Protein AF-A0A0N0JKN5-F1 (afdb_monomer_lite)

Secondary structure (DSSP, 8-state):
------------------------HHHHHHHHHHHHHHHHHHHHHHHHHHHHHHHHHHHHHHHHHHHHHHHHHHHHHHTB---SSS-SEEE-SSEEEEEEEETTEEEEEEEEEETTEEEEEEEEEE-SHHHHHHHHHHHTT--S-STTEEEEESSEEEEEEEEEETTEEEETTS---EEPPPPP-PPPPPPPP-PPPPPTT--S------PPPPPPPPPPPPPP---EEPPPSEEEEEEEETTEEEEEEEEPPS---

Sequence (257 aa):
MKAGAQRGSGPGGTALGRRSAGFTLVEVLVALLVMALLAGLAWQALDTVLRSRDDSQQRLDRTVRLATVLTQWEQDLLALYDTEAVPPLAFDGQTLRLTRRSEGGVQLVAWAVRNNEWQRWAGPTLVRVAELQEAWLRSQQLLGTEPGTVKLAQDAAQWQIYYARGGQWSNAQSTGDLVAPQPAVNPPPQAPPQTPPANPNSNPNSGPGPGPGNPPPPPPPPVPVQLREALPEAVRLQITLGGQVLTRDIALGPSAS

Radius of gyration: 44.26 Å; chains: 1; bounding box: 134×91×124 Å

Structure (mmCIF, N/CA/C/O backbone):
data_AF-A0A0N0JKN5-F1
#
_entry.id   AF-A0A0N0JKN5-F1
#
loop_
_atom_site.group_PDB
_atom_site.id
_atom_site.type_symbol
_atom_site.label_atom_id
_atom_site.label_alt_id
_atom_site.label_comp_id
_atom_site.label_asym_id
_atom_site.label_entity_id
_atom_site.label_seq_id
_atom_site.pdbx_PDB_ins_code
_atom_site.Cartn_x
_atom_site.Cartn_y
_atom_site.Cartn_z
_atom_site.occupancy
_atom_site.B_iso_or_equiv
_atom_site.auth_seq_id
_atom_site.auth_comp_id
_atom_site.auth_asym_id
_atom_site.auth_atom_id
_atom_site.pdbx_PDB_model_num
ATOM 1 N N . MET A 1 1 ? -83.788 71.555 52.039 1.00 50.28 1 MET A N 1
ATOM 2 C CA . MET A 1 1 ? -84.919 70.763 52.585 1.00 50.28 1 MET A CA 1
ATOM 3 C C . MET A 1 1 ? -84.994 69.442 51.820 1.00 50.28 1 MET A C 1
ATOM 5 O O . MET A 1 1 ? -84.812 69.491 50.613 1.00 50.28 1 MET A O 1
ATOM 9 N N . LYS A 1 2 ? -85.261 68.325 52.530 1.00 46.75 2 LYS A N 1
ATOM 10 C CA . LYS A 1 2 ? -85.144 66.885 52.155 1.00 46.75 2 LYS A CA 1
ATOM 11 C C . LYS A 1 2 ? -83.691 66.380 52.118 1.00 46.75 2 LYS A C 1
ATOM 13 O O . LYS A 1 2 ? -82.934 66.832 51.277 1.00 46.75 2 LYS A O 1
ATOM 18 N N . ALA A 1 3 ? -83.151 65.587 53.051 1.00 44.72 3 ALA A N 1
ATOM 19 C CA . ALA A 1 3 ? -83.624 64.503 53.936 1.00 44.72 3 ALA A CA 1
ATOM 20 C C . ALA A 1 3 ? -83.971 63.179 53.223 1.00 44.72 3 ALA A C 1
ATOM 22 O O . ALA A 1 3 ? -84.875 63.149 52.393 1.00 44.72 3 ALA A O 1
ATOM 23 N N . GLY A 1 4 ? -83.284 62.104 53.645 1.00 44.31 4 GLY A N 1
ATOM 24 C CA . GLY A 1 4 ? -83.544 60.687 53.331 1.00 44.31 4 GLY A CA 1
ATOM 25 C C . GLY A 1 4 ? -82.309 59.991 52.740 1.00 44.31 4 GLY A C 1
ATOM 26 O O . GLY A 1 4 ? -81.991 60.247 51.592 1.00 44.31 4 GLY A O 1
ATOM 27 N N . ALA A 1 5 ? -81.481 59.294 53.537 1.00 53.53 5 ALA A N 1
ATOM 28 C CA . ALA A 1 5 ? -81.580 57.847 53.840 1.00 53.53 5 ALA A CA 1
ATOM 29 C C . ALA A 1 5 ? -81.130 56.985 52.630 1.00 53.53 5 ALA A C 1
ATOM 31 O O . ALA A 1 5 ? -81.570 57.237 51.525 1.00 53.53 5 ALA A O 1
ATOM 32 N N . GLN A 1 6 ? -80.273 55.962 52.705 1.00 56.28 6 GLN A N 1
ATOM 33 C CA . GLN A 1 6 ? -80.078 54.939 53.731 1.00 56.28 6 GLN A CA 1
ATOM 34 C C . GLN A 1 6 ? -78.856 54.058 53.352 1.00 56.28 6 GLN A C 1
ATOM 36 O O . GLN A 1 6 ? -78.644 53.785 52.180 1.00 56.28 6 GLN A O 1
ATOM 41 N N . ARG A 1 7 ? -78.122 53.601 54.379 1.00 55.41 7 ARG A N 1
ATOM 42 C CA . ARG A 1 7 ? -77.467 52.285 54.595 1.00 55.41 7 ARG A CA 1
ATOM 43 C C . ARG A 1 7 ? -76.792 51.507 53.443 1.00 55.41 7 ARG A C 1
ATOM 45 O O . ARG A 1 7 ? -77.432 51.083 52.494 1.00 55.41 7 ARG A O 1
ATOM 52 N N . GLY A 1 8 ? -75.562 51.063 53.727 1.00 49.81 8 GLY A N 1
ATOM 53 C CA . GLY A 1 8 ? -74.966 49.846 53.164 1.00 49.81 8 GLY A CA 1
ATOM 54 C C . GLY A 1 8 ? -73.604 49.544 53.795 1.00 49.81 8 GLY A C 1
ATOM 55 O O . GLY A 1 8 ? -72.599 50.112 53.389 1.00 49.81 8 GLY A O 1
ATOM 56 N N . SER A 1 9 ? -73.583 48.692 54.822 1.00 58.06 9 SER A N 1
ATOM 57 C CA . SER A 1 9 ? -72.385 48.282 55.565 1.00 58.06 9 SER A CA 1
ATOM 58 C C . SER A 1 9 ? -71.881 46.903 55.122 1.00 58.06 9 SER A C 1
ATOM 60 O O . SER A 1 9 ? -72.638 45.941 55.189 1.00 58.06 9 SER A O 1
ATOM 62 N N . GLY A 1 10 ? -70.576 46.827 54.828 1.00 57.91 10 GLY A N 1
ATOM 63 C CA . GLY A 1 10 ? -69.678 45.679 55.058 1.00 57.91 10 GLY A CA 1
ATOM 64 C C . GLY A 1 10 ? -69.562 44.610 53.954 1.00 57.91 10 GLY A C 1
ATOM 65 O O . GLY A 1 10 ? -70.378 44.592 53.039 1.00 57.91 10 GLY A O 1
ATOM 66 N N . PRO A 1 11 ? -68.612 43.652 54.067 1.00 58.72 11 PRO A N 1
ATOM 67 C CA . PRO A 1 11 ? -67.418 43.625 54.924 1.00 58.72 11 PRO A CA 1
ATOM 68 C C . PRO A 1 11 ? -66.127 43.128 54.214 1.00 58.72 11 PRO A C 1
ATOM 70 O O . PRO A 1 11 ? -66.157 42.486 53.173 1.00 58.72 11 PRO A O 1
ATOM 73 N N . GLY A 1 12 ? -64.979 43.373 54.856 1.00 59.59 12 GLY A N 1
ATOM 74 C CA . GLY A 1 12 ? -63.906 42.380 55.003 1.00 59.59 12 GLY A CA 1
ATOM 75 C C . GLY A 1 12 ? -63.236 41.824 53.745 1.00 59.59 12 GLY A C 1
ATOM 76 O O . GLY A 1 12 ? -63.412 40.654 53.418 1.00 59.59 12 GLY A O 1
ATOM 77 N N . GLY A 1 13 ? -62.327 42.594 53.146 1.00 55.56 13 GLY A N 1
ATOM 78 C CA . GLY A 1 13 ? -61.208 41.997 52.419 1.00 55.56 13 GLY A CA 1
ATOM 79 C C . GLY A 1 13 ? -60.300 41.279 53.416 1.00 55.5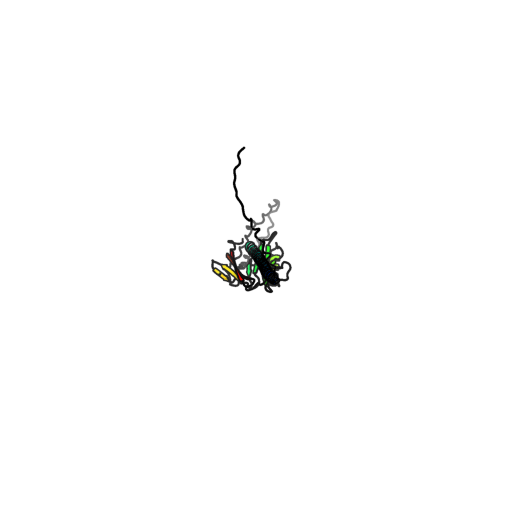6 13 GLY A C 1
ATOM 80 O O . GLY A 1 13 ? -59.427 41.898 54.019 1.00 55.56 13 GLY A O 1
ATOM 81 N N . THR A 1 14 ? -60.536 39.986 53.641 1.00 61.50 14 THR A N 1
ATOM 82 C CA . THR A 1 14 ? -59.617 39.110 54.369 1.00 61.50 14 THR A CA 1
ATOM 83 C C . THR A 1 14 ? -58.279 39.126 53.646 1.00 61.50 14 THR A C 1
ATOM 85 O O . THR A 1 14 ? -58.145 38.543 52.569 1.00 61.50 14 THR A O 1
ATOM 88 N N . ALA A 1 15 ? -57.287 39.794 54.236 1.00 62.25 15 ALA A N 1
ATOM 89 C CA . ALA A 1 15 ? -55.895 39.575 53.894 1.00 62.25 15 ALA A CA 1
ATOM 90 C C . ALA A 1 15 ? -55.635 38.072 54.041 1.00 62.25 15 ALA A C 1
ATOM 92 O O . ALA A 1 15 ? -55.629 37.538 55.151 1.00 62.25 15 ALA A O 1
ATOM 93 N N . LEU A 1 16 ? -55.510 37.374 52.911 1.00 61.53 16 LEU A N 1
ATOM 94 C CA . LEU A 1 16 ? -55.092 35.982 52.872 1.00 61.53 16 LEU A CA 1
ATOM 95 C C . LEU A 1 16 ? -53.696 35.940 53.480 1.00 61.53 16 LEU A C 1
ATOM 97 O O . LEU A 1 16 ? -52.710 36.296 52.834 1.00 61.53 16 LEU A O 1
ATOM 101 N N . GLY A 1 17 ? -53.641 35.579 54.762 1.00 59.19 17 GLY A N 1
ATOM 102 C CA . GLY A 1 17 ? -52.403 35.388 55.489 1.00 59.19 17 GLY A CA 1
ATOM 103 C C . GLY A 1 17 ? -51.527 34.443 54.687 1.00 59.19 17 GLY A C 1
ATOM 104 O O . GLY A 1 17 ? -51.842 33.260 54.539 1.00 59.19 17 GLY A O 1
ATOM 105 N N . ARG A 1 18 ? -50.434 34.981 54.142 1.00 65.00 18 ARG A N 1
ATOM 106 C CA . ARG A 1 18 ? -49.331 34.180 53.629 1.00 65.00 18 ARG A CA 1
ATOM 107 C C . ARG A 1 18 ? -48.878 33.302 54.785 1.00 65.00 18 ARG A C 1
ATOM 109 O O . ARG A 1 18 ? -48.282 33.782 55.744 1.00 65.00 18 ARG A O 1
ATOM 116 N N . ARG A 1 19 ? -49.218 32.018 54.712 1.00 60.00 19 ARG A N 1
ATOM 117 C CA . ARG A 1 19 ? -48.665 31.008 55.603 1.00 60.00 19 ARG A CA 1
ATOM 118 C C . ARG A 1 19 ? -47.188 30.926 55.256 1.00 60.00 19 ARG A C 1
ATOM 120 O O . ARG A 1 19 ? -46.830 30.408 54.203 1.00 60.00 19 ARG A O 1
ATOM 127 N N . SER A 1 20 ? -46.347 31.495 56.105 1.00 59.88 20 SER A N 1
ATOM 128 C CA . SER A 1 20 ? -44.916 31.232 56.080 1.00 59.88 20 SER A CA 1
ATOM 129 C C . SER A 1 20 ? -44.736 29.753 56.414 1.00 59.88 20 SER A C 1
ATOM 131 O O . SER A 1 20 ? -44.788 29.366 57.578 1.00 59.88 20 SER A O 1
ATOM 133 N N . ALA A 1 21 ? -44.620 28.910 55.389 1.00 63.38 21 ALA A N 1
ATOM 134 C CA . ALA A 1 21 ? -44.159 27.545 55.567 1.00 63.38 21 ALA A CA 1
ATOM 135 C C . ALA A 1 21 ? -42.703 27.635 56.040 1.00 63.38 21 ALA A C 1
ATOM 137 O O . ALA A 1 21 ? -41.841 28.143 55.322 1.00 63.38 21 ALA A O 1
ATOM 138 N N . GLY A 1 22 ? -42.451 27.255 57.293 1.00 62.38 22 GLY A N 1
ATOM 139 C CA . GLY A 1 22 ? -41.099 27.194 57.833 1.00 62.38 22 GLY A CA 1
ATOM 140 C C . GLY A 1 22 ? -40.287 26.173 57.043 1.00 62.38 22 GLY A C 1
ATOM 141 O O . GLY A 1 22 ? -40.689 25.018 56.940 1.00 62.38 22 GLY A O 1
ATOM 142 N N . PHE A 1 23 ? -39.166 26.615 56.479 1.00 69.56 23 PHE A N 1
ATOM 143 C CA . PHE A 1 23 ? -38.222 25.791 55.731 1.00 69.56 23 PHE A CA 1
ATOM 144 C C . PHE A 1 23 ? -37.609 24.766 56.691 1.00 69.56 23 PHE A C 1
ATOM 146 O O . PHE A 1 23 ? -36.776 25.108 57.532 1.00 69.56 23 PHE A O 1
ATOM 153 N N . THR A 1 24 ? -38.087 23.523 56.651 1.00 84.38 24 THR A N 1
ATOM 154 C CA . THR A 1 24 ? -37.530 22.480 57.515 1.00 84.38 24 THR A CA 1
ATOM 155 C C . THR A 1 24 ? -36.144 22.105 57.002 1.00 84.38 24 THR A C 1
ATOM 157 O O . THR A 1 24 ? -35.936 21.989 55.796 1.00 84.38 24 THR A O 1
ATOM 160 N N . LEU A 1 25 ? -35.192 21.882 57.914 1.00 84.62 25 LEU A N 1
ATOM 161 C CA . LEU A 1 25 ? -33.843 21.393 57.589 1.00 84.62 25 LEU A CA 1
ATOM 162 C C . LEU A 1 25 ? -33.892 20.186 56.631 1.00 84.62 25 LEU A C 1
ATOM 164 O O . LEU A 1 25 ? -33.071 20.061 55.727 1.00 84.62 25 LEU A O 1
ATOM 168 N N . VAL A 1 26 ? -34.895 19.324 56.824 1.00 86.62 26 VAL A N 1
ATOM 169 C CA . VAL A 1 26 ? -35.136 18.115 56.032 1.00 86.62 26 VAL A CA 1
ATOM 170 C C . VAL A 1 26 ? -35.414 18.443 54.565 1.00 86.62 26 VAL A C 1
ATOM 172 O O . VAL A 1 26 ? -34.851 17.796 53.690 1.00 86.62 26 VAL A O 1
ATOM 175 N N . GLU A 1 27 ? -36.226 19.457 54.273 1.00 88.31 27 GLU A N 1
ATOM 176 C CA . GLU A 1 27 ? -36.587 19.832 52.900 1.00 88.31 27 GLU A CA 1
ATOM 177 C C . GLU A 1 27 ? -35.387 20.383 52.124 1.00 88.31 27 GLU A C 1
ATOM 179 O O . GLU A 1 27 ? -35.168 20.020 50.969 1.00 88.31 27 GLU A O 1
ATOM 184 N N . VAL A 1 28 ? -34.538 21.164 52.797 1.00 91.00 28 VAL A N 1
ATOM 185 C CA . VAL A 1 28 ? -33.257 21.625 52.238 1.00 91.00 28 VAL A CA 1
ATOM 186 C C . VAL A 1 28 ? -32.351 20.443 51.944 1.00 91.00 28 VAL A C 1
ATOM 188 O O . VAL A 1 28 ? -31.740 20.380 50.885 1.00 91.00 28 VAL A O 1
ATOM 191 N N . LEU A 1 29 ? -32.267 19.494 52.876 1.00 91.50 29 LEU A N 1
ATOM 192 C CA . LEU A 1 29 ? -31.381 18.344 52.768 1.00 91.50 29 LEU A CA 1
ATOM 193 C C . LEU A 1 29 ? -31.820 17.414 51.631 1.00 91.50 29 LEU A C 1
ATOM 195 O O . LEU A 1 29 ? -30.978 16.954 50.865 1.00 91.50 29 LEU A O 1
ATOM 199 N N . VAL A 1 30 ? -33.130 17.208 51.459 1.00 93.56 30 VAL A N 1
ATOM 200 C CA . VAL A 1 30 ? -33.691 16.468 50.319 1.00 93.56 30 VAL A CA 1
ATOM 201 C C . VAL A 1 30 ? -33.462 17.223 49.011 1.00 93.56 30 VAL A C 1
ATOM 203 O O . VAL A 1 30 ? -33.021 16.612 48.040 1.00 93.56 30 VAL A O 1
ATOM 206 N N . ALA A 1 31 ? -33.696 18.537 48.968 1.00 94.31 31 ALA A N 1
ATOM 207 C CA . ALA A 1 31 ? -33.442 19.338 47.771 1.00 94.31 31 ALA A CA 1
ATOM 208 C C . ALA A 1 31 ? -31.962 19.282 47.359 1.00 94.31 31 ALA A C 1
ATOM 210 O O . ALA A 1 31 ? -31.652 19.065 46.189 1.00 94.31 31 ALA A O 1
ATOM 211 N N . LEU A 1 32 ? -31.048 19.405 48.325 1.00 93.44 32 LEU A N 1
ATOM 212 C CA . LEU A 1 32 ? -29.610 19.270 48.107 1.00 93.44 32 LEU A CA 1
ATOM 213 C C . LEU A 1 32 ? -29.234 17.859 47.649 1.00 93.44 32 LEU A C 1
ATOM 215 O O . LEU A 1 32 ? -28.421 17.732 46.740 1.00 93.44 32 LEU A O 1
ATOM 219 N N . LEU A 1 33 ? -29.844 16.813 48.215 1.00 94.81 33 LEU A N 1
ATOM 220 C CA . LEU A 1 33 ? -29.621 15.432 47.787 1.00 94.81 33 LEU A CA 1
ATOM 221 C C . LEU A 1 33 ? -30.059 15.224 46.332 1.00 94.81 33 LEU A C 1
ATOM 223 O O . LEU A 1 33 ? -29.295 14.691 45.533 1.00 94.81 33 LEU A O 1
ATOM 227 N N . VAL A 1 34 ? -31.261 15.674 45.966 1.00 95.06 34 VAL A N 1
ATOM 228 C CA . VAL A 1 34 ? -31.768 15.559 44.590 1.00 95.06 34 VAL A CA 1
ATOM 229 C C . VAL A 1 34 ? -30.886 16.352 43.628 1.00 95.06 34 VAL A C 1
ATOM 231 O O . VAL A 1 34 ? -30.496 15.822 42.590 1.00 95.06 34 VAL A O 1
ATOM 234 N N . MET A 1 35 ? -30.507 17.587 43.976 1.00 94.50 35 MET A N 1
ATOM 235 C CA . MET A 1 35 ? -29.588 18.376 43.152 1.00 94.50 35 MET A CA 1
ATOM 236 C C . MET A 1 35 ? -28.217 17.712 43.015 1.00 94.50 35 MET A C 1
ATOM 238 O O . MET A 1 35 ? -27.668 17.698 41.917 1.00 94.50 35 MET A O 1
ATOM 242 N N . ALA A 1 36 ? -27.683 17.116 44.083 1.00 93.00 36 ALA A N 1
ATOM 243 C CA . ALA A 1 36 ? -26.419 16.388 44.039 1.00 93.00 36 ALA A CA 1
ATOM 244 C C . ALA A 1 36 ? -26.490 15.175 43.096 1.00 93.00 36 ALA A C 1
ATOM 246 O O . ALA A 1 36 ? -25.572 14.959 42.306 1.00 93.00 36 ALA A O 1
ATOM 247 N N . LEU A 1 37 ? -27.595 14.422 43.116 1.00 95.75 37 LEU A N 1
ATOM 248 C CA . LEU A 1 37 ? -27.810 13.295 42.203 1.00 95.75 37 LEU A CA 1
ATOM 249 C C . LEU A 1 37 ? -27.926 13.754 40.744 1.00 95.75 37 LEU A C 1
ATOM 251 O O . LEU A 1 37 ? -27.281 13.180 39.867 1.00 95.75 37 LEU A O 1
ATOM 255 N N . LEU A 1 38 ? -28.704 14.809 40.480 1.00 94.56 38 LEU A N 1
ATOM 256 C CA . LEU A 1 38 ? -28.849 15.374 39.135 1.00 94.56 38 LEU A CA 1
ATOM 257 C C . LEU A 1 38 ? -27.517 15.910 38.598 1.00 94.56 38 LEU A C 1
ATOM 259 O O . LEU A 1 38 ? -27.182 15.657 37.443 1.00 94.56 38 LEU A O 1
ATOM 263 N N . ALA A 1 39 ? -26.739 16.597 39.436 1.00 93.00 39 ALA A N 1
ATOM 264 C CA . ALA A 1 39 ? -25.411 17.083 39.079 1.00 93.00 39 ALA A CA 1
ATOM 265 C C . ALA A 1 39 ? -24.445 15.927 38.758 1.00 93.00 39 ALA A C 1
ATOM 267 O O . ALA A 1 39 ? -23.729 15.993 37.760 1.00 93.00 39 ALA A O 1
ATOM 268 N N . GLY A 1 40 ? -24.466 14.847 39.550 1.00 91.44 40 GLY A N 1
ATOM 269 C CA . GLY A 1 40 ? -23.655 13.651 39.298 1.00 91.44 40 GLY A CA 1
ATOM 270 C C . GLY A 1 40 ? -24.001 12.964 37.973 1.00 91.44 40 GLY A C 1
ATOM 271 O O . GLY A 1 40 ? -23.112 12.665 37.176 1.00 91.44 40 GLY A O 1
ATOM 272 N N . LEU A 1 41 ? -25.294 12.783 37.689 1.00 91.69 41 LEU A N 1
ATOM 273 C CA . LEU A 1 41 ? -25.755 12.201 36.424 1.00 91.69 41 LEU A CA 1
ATOM 274 C C . LEU A 1 41 ? -25.419 13.092 35.218 1.00 91.69 41 LEU A C 1
ATOM 276 O O . LEU A 1 41 ? -25.022 12.577 34.173 1.00 91.69 41 LEU A O 1
ATOM 280 N N . ALA A 1 42 ? -25.534 14.416 35.357 1.00 90.44 42 ALA A N 1
ATOM 281 C CA . ALA A 1 42 ? -25.185 15.363 34.300 1.00 90.44 42 ALA A CA 1
ATOM 282 C C . ALA A 1 42 ? -23.691 15.308 33.940 1.00 90.44 42 ALA A C 1
ATOM 284 O O . ALA A 1 42 ? -23.348 15.326 32.757 1.00 90.44 42 ALA A O 1
ATOM 285 N N . TRP A 1 43 ? -22.806 15.184 34.937 1.00 89.94 43 TRP A N 1
ATOM 286 C CA . TRP A 1 43 ? -21.365 15.050 34.708 1.00 89.94 43 TRP A CA 1
ATOM 287 C C . TRP A 1 43 ? -21.020 13.736 33.997 1.00 89.94 43 TRP A C 1
ATOM 289 O O . TRP A 1 43 ? -20.283 13.725 33.014 1.00 89.94 43 TRP A O 1
ATOM 299 N N . GLN A 1 44 ? -21.632 12.630 34.420 1.00 91.25 44 GLN A N 1
ATOM 300 C CA . GLN A 1 44 ? -21.377 11.326 33.811 1.00 91.25 44 GLN A CA 1
ATOM 301 C C . GLN A 1 44 ? -21.933 11.219 32.381 1.00 91.25 44 GLN A C 1
ATOM 303 O O . GLN A 1 44 ? -21.324 10.578 31.519 1.00 91.25 44 GLN A O 1
ATOM 308 N N . ALA A 1 45 ? -23.056 11.888 32.098 1.00 89.19 45 ALA A N 1
ATOM 309 C CA . ALA A 1 45 ? -23.579 12.032 30.742 1.00 89.19 45 ALA A CA 1
ATOM 310 C C . ALA A 1 45 ? -22.625 12.844 29.849 1.00 89.19 45 ALA A C 1
ATOM 312 O O . ALA A 1 45 ? -22.355 12.438 28.717 1.00 89.19 45 ALA A O 1
ATOM 313 N N . LEU A 1 46 ? -22.075 13.950 30.361 1.00 89.75 46 LEU A N 1
ATOM 314 C CA . LEU A 1 46 ? -21.099 14.766 29.640 1.00 89.75 46 LEU A CA 1
ATOM 315 C C . LEU A 1 46 ? -19.818 13.977 29.329 1.00 89.75 46 LEU A C 1
ATOM 317 O O . LEU A 1 46 ? -19.399 13.943 28.172 1.00 89.75 46 LEU A O 1
ATOM 321 N N . ASP A 1 47 ? -19.256 13.276 30.314 1.00 90.81 47 ASP A N 1
ATOM 322 C CA . ASP A 1 47 ? -18.059 12.440 30.142 1.00 90.81 47 ASP A CA 1
ATOM 323 C C . ASP A 1 47 ? -18.268 11.335 29.099 1.00 90.81 47 ASP A C 1
ATOM 325 O O . ASP A 1 47 ? -17.387 11.052 28.283 1.00 90.81 47 ASP A O 1
ATOM 329 N N . THR A 1 48 ? -19.457 10.729 29.085 1.00 89.50 48 THR A N 1
ATOM 330 C CA . THR A 1 48 ? -19.811 9.691 28.107 1.00 89.50 48 THR A CA 1
ATOM 331 C C . THR A 1 48 ? -19.854 10.256 26.686 1.00 89.50 48 THR A C 1
ATOM 333 O O . THR A 1 48 ? -19.328 9.640 25.758 1.00 89.50 48 THR A O 1
ATOM 336 N N . VAL A 1 49 ? -20.437 11.445 26.499 1.00 91.06 49 VAL A N 1
ATOM 337 C CA . VAL A 1 49 ? -20.490 12.110 25.187 1.00 91.06 49 VAL A CA 1
ATOM 338 C C . VAL A 1 49 ? -19.096 12.514 24.715 1.00 91.06 49 VAL A C 1
ATOM 340 O O . VAL A 1 49 ? -18.780 12.322 23.541 1.00 91.06 49 VAL A O 1
ATOM 343 N N . LEU A 1 50 ? -18.259 13.052 25.606 1.00 90.69 50 LEU A N 1
ATOM 344 C CA . LEU A 1 50 ? -16.888 13.441 25.271 1.00 90.69 50 LEU A CA 1
ATOM 345 C C . LEU A 1 50 ? -16.058 12.224 24.845 1.00 90.69 50 LEU A C 1
ATOM 347 O O . LEU A 1 50 ? -15.503 12.226 23.750 1.00 90.69 50 LEU A O 1
ATOM 351 N N . ARG A 1 51 ? -16.084 11.136 25.623 1.00 91.88 51 ARG A N 1
ATOM 352 C CA . ARG A 1 51 ? -15.373 9.898 25.272 1.00 91.88 51 ARG A CA 1
ATOM 353 C C . ARG A 1 51 ? -15.871 9.281 23.965 1.00 91.88 51 ARG A C 1
ATOM 355 O O . ARG A 1 51 ? -15.071 8.867 23.136 1.00 91.88 51 ARG A O 1
ATOM 362 N N . SER A 1 52 ? -17.186 9.270 23.739 1.00 91.69 52 SER A N 1
ATOM 363 C CA . SER A 1 52 ? -17.760 8.768 22.484 1.00 91.69 52 SER A CA 1
ATOM 364 C C . SER A 1 52 ? -17.310 9.579 21.268 1.00 91.69 52 SER A C 1
ATOM 366 O O . SER A 1 52 ? -17.192 9.016 20.175 1.00 91.69 52 SER A O 1
ATOM 368 N N . ARG A 1 53 ? -17.098 10.892 21.423 1.00 90.31 53 ARG A N 1
ATOM 369 C CA . ARG A 1 53 ? -16.574 11.747 20.353 1.00 90.31 53 ARG A CA 1
ATOM 370 C C . ARG A 1 53 ? -15.115 11.431 20.072 1.00 90.31 53 ARG A C 1
ATOM 372 O O . ARG A 1 53 ? -14.793 11.236 18.905 1.00 90.31 53 ARG A O 1
ATOM 379 N N . ASP A 1 54 ? -14.290 11.314 21.107 1.00 92.06 54 ASP A N 1
ATOM 380 C CA . ASP A 1 54 ? -12.871 10.974 20.966 1.00 92.06 54 ASP A CA 1
ATOM 381 C C . ASP A 1 54 ? -12.692 9.608 20.286 1.00 92.06 54 ASP A C 1
ATOM 383 O O . ASP A 1 54 ? -11.976 9.498 19.289 1.00 92.06 54 ASP A O 1
ATOM 387 N N . ASP A 1 55 ? -13.439 8.590 20.726 1.00 90.56 55 ASP A N 1
ATOM 388 C CA . ASP A 1 55 ? -13.424 7.256 20.112 1.00 90.56 55 ASP A CA 1
ATOM 389 C C . ASP A 1 55 ? -13.847 7.304 18.634 1.00 90.56 55 ASP A C 1
ATOM 391 O O . ASP A 1 55 ? -13.283 6.612 17.780 1.00 90.56 55 ASP A O 1
ATOM 395 N N . SER A 1 56 ? -14.852 8.123 18.310 1.00 89.25 56 SER A N 1
ATOM 396 C CA . SER A 1 56 ? -15.323 8.293 16.932 1.00 89.25 56 SER A CA 1
ATOM 397 C C . SER A 1 56 ? -14.286 9.008 16.068 1.00 89.25 56 SER A C 1
ATOM 399 O O . SER A 1 56 ? -14.035 8.574 14.945 1.00 89.25 56 SER A O 1
ATOM 401 N N . GLN A 1 57 ? -13.649 10.060 16.587 1.00 91.56 57 GLN A N 1
ATOM 402 C CA . GLN A 1 57 ? -12.581 10.782 15.893 1.00 91.56 57 GLN A CA 1
ATOM 403 C C . GLN A 1 57 ? -11.388 9.865 15.615 1.00 91.56 57 GLN A C 1
ATOM 405 O O . GLN A 1 57 ? -10.944 9.773 14.474 1.00 91.56 57 GLN A O 1
ATOM 410 N N . GLN A 1 58 ? -10.950 9.079 16.600 1.00 89.44 58 GLN A N 1
ATOM 411 C CA . GLN A 1 58 ? -9.849 8.133 16.422 1.00 89.44 58 GLN A CA 1
ATOM 412 C C . GLN A 1 58 ? -10.154 7.070 15.350 1.00 89.44 58 GLN A C 1
ATOM 414 O O . GLN A 1 58 ? -9.280 6.690 14.563 1.00 89.44 58 GLN A O 1
ATOM 419 N N . ARG A 1 59 ? -11.402 6.585 15.283 1.00 87.25 59 ARG A N 1
ATOM 420 C CA . ARG A 1 59 ? -11.845 5.648 14.234 1.00 87.25 59 ARG A CA 1
ATOM 421 C C . ARG A 1 59 ? -11.853 6.295 12.850 1.00 87.25 59 ARG A C 1
ATOM 423 O O . ARG A 1 59 ? -11.444 5.648 11.881 1.00 87.25 59 ARG A O 1
ATOM 430 N N . LEU A 1 60 ? -12.297 7.548 12.752 1.00 90.00 60 LEU A N 1
ATOM 431 C CA . LEU A 1 60 ? -12.268 8.309 11.503 1.00 90.00 60 LEU A CA 1
ATOM 432 C C . LEU A 1 60 ? -10.827 8.512 11.027 1.00 90.00 60 LEU A C 1
ATOM 434 O O . LEU A 1 60 ? -10.522 8.165 9.888 1.00 90.00 60 LEU A O 1
ATOM 438 N N . ASP A 1 61 ? -9.923 8.938 11.907 1.00 89.44 61 ASP A N 1
ATOM 439 C CA . ASP A 1 61 ? -8.506 9.133 11.585 1.00 89.44 61 ASP A CA 1
ATOM 440 C C . ASP A 1 61 ? -7.837 7.836 11.110 1.00 89.44 61 ASP A C 1
ATOM 442 O O . ASP A 1 61 ? -7.081 7.832 10.132 1.00 89.44 61 ASP A O 1
ATOM 446 N N . ARG A 1 62 ? -8.145 6.701 11.757 1.00 87.75 62 ARG A N 1
ATOM 447 C CA . ARG A 1 62 ? -7.656 5.378 11.330 1.00 87.75 62 ARG A CA 1
ATOM 448 C C . ARG A 1 62 ? -8.168 5.013 9.936 1.00 87.75 62 ARG A C 1
ATOM 450 O O . ARG A 1 62 ? -7.405 4.482 9.131 1.00 87.75 62 ARG A O 1
ATOM 457 N N . THR A 1 63 ? -9.430 5.318 9.645 1.00 88.56 63 THR A N 1
ATOM 458 C CA . THR A 1 63 ? -10.056 5.040 8.343 1.00 88.56 63 THR A CA 1
ATOM 459 C C . THR A 1 63 ? -9.459 5.911 7.240 1.00 88.56 63 THR A C 1
ATOM 461 O O . THR A 1 63 ? -9.101 5.392 6.185 1.00 88.56 63 THR A O 1
ATOM 464 N N . VAL A 1 64 ? -9.278 7.211 7.493 1.00 91.31 64 VAL A N 1
ATOM 465 C CA . VAL A 1 64 ? -8.643 8.143 6.548 1.00 91.31 64 VAL A CA 1
ATOM 466 C C . VAL A 1 64 ? -7.211 7.708 6.253 1.00 91.31 64 VAL A C 1
ATOM 468 O O . VAL A 1 64 ? -6.825 7.618 5.090 1.00 91.31 64 VAL A O 1
ATOM 471 N N . ARG A 1 65 ? -6.436 7.352 7.285 1.00 90.69 65 ARG A N 1
ATOM 472 C CA . ARG A 1 65 ? -5.080 6.819 7.106 1.00 90.69 65 ARG A CA 1
ATOM 473 C C . ARG A 1 65 ? -5.086 5.581 6.212 1.00 90.69 65 ARG A C 1
ATOM 475 O O . ARG A 1 65 ? -4.305 5.521 5.270 1.00 90.69 65 ARG A O 1
ATOM 482 N N . LEU A 1 66 ? -5.967 4.619 6.481 1.00 91.06 66 LEU A N 1
ATOM 483 C CA . LEU A 1 66 ? -6.082 3.395 5.687 1.00 91.06 66 LEU A CA 1
ATOM 484 C C . LEU A 1 66 ? -6.447 3.690 4.224 1.00 91.06 66 LEU A C 1
ATOM 486 O O . LEU A 1 66 ? -5.820 3.135 3.324 1.00 91.06 66 LEU A O 1
ATOM 490 N N . ALA A 1 67 ? -7.387 4.604 3.975 1.00 91.75 67 ALA A N 1
ATOM 491 C CA . ALA A 1 67 ? -7.745 5.035 2.624 1.00 91.75 67 ALA A CA 1
ATOM 492 C C . ALA A 1 67 ? -6.544 5.633 1.869 1.00 91.75 67 ALA A C 1
ATOM 494 O O . ALA A 1 67 ? -6.319 5.298 0.705 1.00 91.75 67 ALA A O 1
ATOM 495 N N . THR A 1 68 ? -5.721 6.446 2.538 1.00 93.81 68 THR A N 1
ATOM 496 C CA . THR A 1 68 ? -4.483 6.990 1.960 1.00 93.81 68 THR A CA 1
ATOM 497 C C . THR A 1 68 ? -3.492 5.886 1.597 1.00 93.81 68 THR A C 1
ATOM 499 O O . THR A 1 68 ? -2.933 5.903 0.503 1.00 93.81 68 THR A O 1
ATOM 502 N N . VAL A 1 69 ? -3.291 4.896 2.474 1.00 94.88 69 VAL A N 1
ATOM 503 C CA . VAL A 1 69 ? -2.376 3.771 2.203 1.00 94.88 69 VAL A CA 1
ATOM 504 C C . VAL A 1 69 ? -2.839 2.955 0.998 1.00 94.88 69 VAL A C 1
ATOM 506 O O . VAL A 1 69 ? -2.030 2.620 0.135 1.00 94.88 69 VAL A O 1
ATOM 509 N N . LEU A 1 70 ? -4.139 2.672 0.905 1.00 94.69 70 LEU A N 1
ATOM 510 C CA . LEU A 1 70 ? -4.703 1.954 -0.238 1.00 94.69 70 LEU A CA 1
ATOM 511 C C . LEU A 1 70 ? -4.594 2.749 -1.532 1.00 94.69 70 LEU A C 1
ATOM 513 O O . LEU A 1 70 ? -4.271 2.174 -2.565 1.00 94.69 70 LEU A O 1
ATOM 517 N N . THR A 1 71 ? -4.799 4.063 -1.463 1.00 95.81 71 THR A N 1
ATOM 518 C CA . THR A 1 71 ? -4.614 4.956 -2.611 1.00 95.81 71 THR A CA 1
ATOM 519 C C . THR A 1 71 ? -3.162 4.933 -3.081 1.00 95.81 71 THR A C 1
ATOM 521 O O . THR A 1 71 ? -2.907 4.824 -4.275 1.00 95.81 71 THR A O 1
ATOM 524 N N . GLN A 1 72 ? -2.199 4.964 -2.156 1.00 96.12 72 GLN A N 1
ATOM 525 C CA . GLN A 1 72 ? -0.775 4.864 -2.481 1.00 96.12 72 GLN A CA 1
ATOM 526 C C . GLN A 1 72 ? -0.423 3.523 -3.145 1.00 96.12 72 GLN A C 1
ATOM 528 O O . GLN A 1 72 ? 0.361 3.495 -4.094 1.00 96.12 72 GLN A O 1
ATOM 533 N N . TRP A 1 73 ? -0.993 2.417 -2.660 1.00 96.94 73 TRP A N 1
ATOM 534 C CA . TRP A 1 73 ? -0.799 1.092 -3.253 1.00 96.94 73 TRP A CA 1
ATOM 535 C C . TRP A 1 73 ? -1.409 0.994 -4.658 1.00 96.94 73 TRP A C 1
ATOM 537 O O . TRP A 1 73 ? -0.752 0.530 -5.588 1.00 96.94 73 TRP A O 1
ATOM 547 N N . GLU A 1 74 ? -2.628 1.503 -4.836 1.00 96.56 74 GLU A N 1
ATOM 548 C CA . GLU A 1 74 ? -3.295 1.580 -6.136 1.00 96.56 74 GLU A CA 1
ATOM 549 C C . GLU A 1 74 ? -2.507 2.438 -7.129 1.00 96.56 74 GLU A C 1
ATOM 551 O O . GLU A 1 74 ? -2.285 2.015 -8.256 1.00 96.56 74 GLU A O 1
ATOM 556 N N . GLN A 1 75 ? -2.015 3.605 -6.712 1.00 95.94 75 GLN A N 1
ATOM 557 C CA . GLN A 1 75 ? -1.204 4.477 -7.563 1.00 95.94 75 GLN A CA 1
ATOM 558 C C . GLN A 1 75 ? 0.094 3.816 -8.031 1.00 95.94 75 GLN A C 1
ATOM 560 O O . GLN A 1 75 ? 0.515 4.044 -9.163 1.00 95.94 75 GLN A O 1
ATOM 565 N N . ASP A 1 76 ? 0.734 3.002 -7.191 1.00 96.88 76 ASP A N 1
ATOM 566 C CA . ASP A 1 76 ? 1.919 2.251 -7.607 1.00 96.88 76 ASP A CA 1
ATOM 567 C C . ASP A 1 76 ? 1.583 1.197 -8.668 1.00 96.88 76 ASP A C 1
ATOM 569 O O . ASP A 1 76 ? 2.336 1.052 -9.630 1.00 96.88 76 ASP A O 1
ATOM 573 N N . LEU A 1 77 ? 0.446 0.506 -8.532 1.00 96.19 77 LEU A N 1
ATOM 574 C CA . LEU A 1 77 ? -0.026 -0.469 -9.520 1.00 96.19 77 LEU A CA 1
ATOM 575 C C . LEU A 1 77 ? -0.537 0.173 -10.812 1.00 96.19 77 LEU A C 1
ATOM 577 O O . LEU A 1 77 ? -0.320 -0.366 -11.889 1.00 96.19 77 LEU A O 1
ATOM 581 N N . LEU A 1 78 ? -1.194 1.328 -10.739 1.00 94.62 78 LEU A N 1
ATOM 582 C CA . LEU A 1 78 ? -1.643 2.053 -11.929 1.00 94.62 78 LEU A CA 1
ATOM 583 C C . LEU A 1 78 ? -0.472 2.676 -12.698 1.00 94.62 78 LEU A C 1
ATOM 585 O O . LEU A 1 78 ? -0.571 2.892 -13.902 1.00 94.62 78 LEU A O 1
ATOM 589 N N . ALA A 1 79 ? 0.642 2.952 -12.018 1.00 95.31 79 ALA A N 1
ATOM 590 C CA . ALA A 1 79 ? 1.868 3.452 -12.631 1.00 95.31 79 ALA A CA 1
ATOM 591 C C . ALA A 1 79 ? 2.813 2.335 -13.108 1.00 95.31 79 ALA A C 1
ATOM 593 O O . ALA A 1 79 ? 3.938 2.639 -13.512 1.00 95.31 79 ALA A O 1
ATOM 594 N N . LEU A 1 80 ? 2.392 1.071 -13.036 1.00 95.50 80 LEU A N 1
ATOM 595 C CA . LEU A 1 80 ? 3.181 -0.092 -13.428 1.00 95.50 80 LEU A CA 1
ATOM 596 C C . LEU A 1 80 ? 3.715 0.047 -14.856 1.00 95.50 80 LEU A C 1
ATOM 598 O O . LEU A 1 80 ? 3.027 0.533 -15.753 1.00 95.50 80 LEU A O 1
ATOM 602 N N . TYR A 1 81 ? 4.962 -0.363 -15.058 1.00 92.50 81 TYR A N 1
ATOM 603 C CA . TYR A 1 81 ? 5.650 -0.209 -16.330 1.00 92.50 81 TYR A CA 1
ATOM 604 C C . TYR A 1 81 ? 6.530 -1.410 -16.630 1.00 92.50 81 TYR A C 1
ATOM 606 O O . TYR A 1 81 ? 7.409 -1.742 -15.830 1.00 92.50 81 TYR A O 1
ATOM 614 N N . ASP A 1 82 ? 6.315 -2.026 -17.791 1.00 91.62 82 ASP A N 1
ATOM 615 C CA . ASP A 1 82 ? 7.164 -3.099 -18.291 1.00 91.62 82 ASP A CA 1
ATOM 616 C C . ASP A 1 82 ? 8.381 -2.524 -19.017 1.00 91.62 82 ASP A C 1
ATOM 618 O O . ASP A 1 82 ? 8.291 -1.948 -20.096 1.00 91.62 82 ASP A O 1
ATOM 622 N N . THR A 1 83 ? 9.542 -2.662 -18.379 1.00 90.50 83 THR A N 1
ATOM 623 C CA . THR A 1 83 ? 10.830 -2.239 -18.950 1.00 90.50 83 THR A CA 1
ATOM 624 C C . THR A 1 83 ? 11.476 -3.310 -19.818 1.00 90.50 83 THR A C 1
ATOM 626 O O . THR A 1 83 ? 12.545 -3.068 -20.373 1.00 90.50 83 THR A O 1
ATOM 629 N N . GLU A 1 84 ? 10.900 -4.513 -19.850 1.00 89.50 84 GLU A N 1
ATOM 630 C CA . GLU A 1 84 ? 11.442 -5.742 -20.443 1.00 89.50 84 G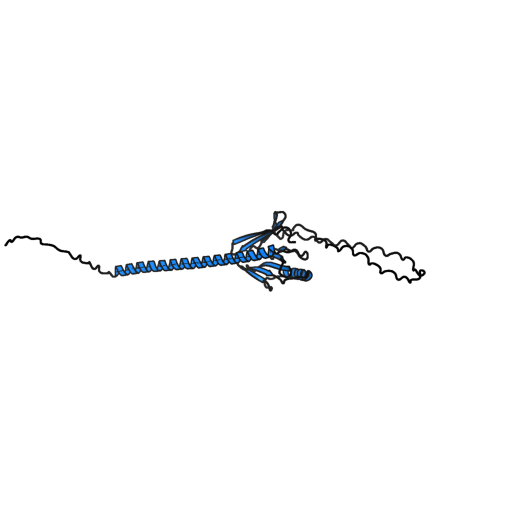LU A CA 1
ATOM 631 C C . GLU A 1 84 ? 12.778 -6.227 -19.845 1.00 89.50 84 GLU A C 1
ATOM 633 O O . GLU A 1 84 ? 13.232 -7.331 -20.137 1.00 89.50 84 GLU A O 1
ATOM 638 N N . ALA A 1 85 ? 13.410 -5.433 -18.976 1.00 90.56 85 ALA A N 1
ATOM 639 C CA . ALA A 1 85 ? 14.706 -5.723 -18.373 1.00 90.56 85 ALA A CA 1
ATOM 640 C C . ALA A 1 85 ? 14.616 -6.559 -17.092 1.00 90.56 85 ALA A C 1
ATOM 642 O O . ALA A 1 85 ? 15.560 -7.277 -16.759 1.00 90.56 85 ALA A O 1
ATOM 643 N N . VAL A 1 86 ? 13.520 -6.407 -16.351 1.00 93.19 86 VAL A N 1
ATOM 644 C CA . VAL A 1 86 ? 13.209 -7.110 -15.102 1.00 93.19 86 VAL A CA 1
ATOM 645 C C . VAL A 1 86 ? 11.703 -7.379 -15.061 1.00 93.19 86 VAL A C 1
ATOM 647 O O . VAL A 1 86 ? 10.956 -6.651 -15.719 1.00 93.19 86 VAL A O 1
ATOM 650 N N . PRO A 1 87 ? 11.229 -8.379 -14.297 1.00 92.38 87 PRO A N 1
ATOM 651 C CA . PRO A 1 87 ? 9.798 -8.614 -14.143 1.00 92.38 87 PRO A CA 1
ATOM 652 C C . PRO A 1 87 ? 9.073 -7.344 -13.662 1.00 92.38 87 PRO A C 1
ATOM 654 O O . PRO A 1 87 ? 9.446 -6.804 -12.616 1.00 92.38 87 PRO A O 1
ATOM 657 N N . PRO A 1 88 ? 8.041 -6.861 -14.381 1.00 92.56 88 PRO A N 1
ATOM 658 C CA . PRO A 1 88 ? 7.368 -5.614 -14.025 1.00 92.56 88 PRO A CA 1
ATOM 659 C C . PRO A 1 88 ? 6.627 -5.697 -12.699 1.00 92.56 88 PRO A C 1
ATOM 661 O O . PRO A 1 88 ? 6.483 -4.698 -12.001 1.00 92.56 88 PRO A O 1
ATOM 664 N N . LEU A 1 89 ? 6.162 -6.895 -12.357 1.00 94.69 89 LEU A N 1
ATOM 665 C CA . LEU A 1 89 ? 5.445 -7.215 -11.140 1.00 94.69 89 LEU A CA 1
ATOM 666 C C . LEU A 1 89 ? 5.886 -8.608 -10.693 1.00 94.69 89 LEU A C 1
ATOM 668 O O . LEU A 1 89 ? 5.837 -9.549 -11.480 1.00 94.69 89 LEU A O 1
ATOM 672 N N . ALA A 1 90 ? 6.317 -8.749 -9.444 1.00 94.25 90 ALA A N 1
ATOM 673 C CA . ALA A 1 90 ? 6.699 -10.038 -8.880 1.00 94.25 90 ALA A CA 1
ATOM 674 C C . ALA A 1 90 ? 6.319 -10.118 -7.406 1.00 94.25 90 ALA A C 1
ATOM 676 O O . ALA A 1 90 ? 6.505 -9.162 -6.653 1.00 94.25 90 ALA A O 1
ATOM 677 N N . PHE A 1 91 ? 5.840 -11.279 -6.976 1.00 95.12 91 PHE A N 1
ATOM 678 C CA . PHE A 1 91 ? 5.526 -11.540 -5.580 1.00 95.12 91 PHE A CA 1
ATOM 679 C C . PHE A 1 91 ? 6.185 -12.836 -5.115 1.00 95.12 91 PHE A C 1
ATOM 681 O O . PHE A 1 91 ? 5.939 -13.898 -5.676 1.00 95.12 91 PHE A O 1
ATOM 688 N N . ASP A 1 92 ? 7.005 -12.752 -4.068 1.00 92.06 92 ASP A N 1
ATOM 689 C CA . ASP A 1 92 ? 7.734 -13.901 -3.506 1.00 92.06 92 ASP A CA 1
ATOM 690 C C . ASP A 1 92 ? 7.036 -14.534 -2.284 1.00 92.06 92 ASP A C 1
ATOM 692 O O . ASP A 1 92 ? 7.603 -15.404 -1.627 1.00 92.06 92 ASP A O 1
ATOM 696 N N . GLY A 1 93 ? 5.806 -14.113 -1.969 1.00 90.56 93 GLY A N 1
ATOM 697 C CA . GLY A 1 93 ? 5.071 -14.532 -0.769 1.00 90.56 93 GLY A CA 1
ATOM 698 C C . GLY A 1 93 ? 5.228 -13.577 0.419 1.00 90.56 93 GLY A C 1
ATOM 699 O O . GLY A 1 93 ? 4.382 -13.565 1.310 1.00 90.56 93 GLY A O 1
ATOM 700 N N . GLN A 1 94 ? 6.263 -12.734 0.427 1.00 91.06 94 GLN A N 1
ATOM 701 C CA . GLN A 1 94 ? 6.518 -11.754 1.489 1.00 91.06 94 GLN A CA 1
ATOM 702 C C . GLN A 1 94 ? 6.526 -10.314 0.975 1.00 91.06 94 GLN A C 1
ATOM 704 O O . GLN A 1 94 ? 6.034 -9.407 1.647 1.00 91.06 94 GLN A O 1
ATOM 709 N N . THR A 1 95 ? 7.090 -10.108 -0.210 1.00 96.12 95 THR A N 1
ATOM 710 C CA . THR A 1 95 ? 7.366 -8.807 -0.803 1.00 96.12 95 THR A CA 1
ATOM 711 C C . THR A 1 95 ? 6.817 -8.765 -2.221 1.00 96.12 95 THR A C 1
ATOM 713 O O . THR A 1 95 ? 7.208 -9.550 -3.086 1.00 96.12 95 THR A O 1
ATOM 716 N N . LEU A 1 96 ? 5.909 -7.826 -2.469 1.00 97.75 96 LEU A N 1
ATOM 717 C CA . LEU A 1 96 ? 5.440 -7.474 -3.802 1.00 97.75 96 LEU A CA 1
ATOM 718 C C . LEU A 1 96 ? 6.368 -6.406 -4.369 1.00 97.75 96 LEU A C 1
ATOM 720 O O . LEU A 1 96 ? 6.451 -5.311 -3.820 1.00 97.75 96 LEU A O 1
ATOM 724 N N . ARG A 1 97 ? 7.056 -6.719 -5.460 1.00 97.62 97 ARG A N 1
ATOM 725 C CA . ARG A 1 97 ? 7.955 -5.815 -6.174 1.00 97.62 97 ARG A CA 1
ATOM 726 C C . ARG A 1 97 ? 7.325 -5.407 -7.483 1.00 97.62 97 ARG A C 1
ATOM 728 O O . ARG A 1 97 ? 6.729 -6.239 -8.162 1.00 97.62 97 ARG A O 1
ATOM 735 N N . LEU A 1 98 ? 7.479 -4.140 -7.828 1.00 97.44 98 LEU A N 1
ATOM 736 C CA . LEU A 1 98 ? 6.971 -3.614 -9.077 1.00 97.44 98 LEU A CA 1
ATOM 737 C C . LEU A 1 98 ? 7.847 -2.492 -9.619 1.00 97.44 98 LEU A C 1
ATOM 739 O O . LEU A 1 98 ? 8.354 -1.666 -8.855 1.00 97.44 98 LEU A O 1
ATOM 743 N N . THR A 1 99 ? 8.000 -2.442 -10.936 1.00 97.12 99 THR A N 1
ATOM 744 C CA . THR A 1 99 ? 8.585 -1.293 -11.626 1.00 97.12 99 THR A CA 1
ATOM 745 C C . THR A 1 99 ? 7.481 -0.350 -12.057 1.00 97.12 99 THR A C 1
ATOM 747 O O . THR A 1 99 ? 6.524 -0.754 -12.711 1.00 97.12 99 THR A O 1
ATOM 750 N N . ARG A 1 100 ? 7.608 0.928 -11.706 1.00 96.31 100 ARG A N 1
ATOM 751 C CA . ARG A 1 100 ? 6.630 1.956 -12.064 1.00 96.31 100 ARG A CA 1
ATOM 752 C C . ARG A 1 100 ? 7.268 3.140 -12.768 1.00 96.31 100 ARG A C 1
ATOM 754 O O . ARG A 1 10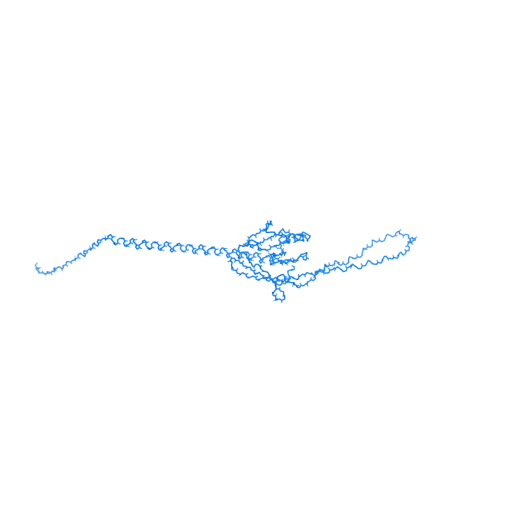0 ? 8.436 3.457 -12.536 1.00 96.31 100 ARG A O 1
ATOM 761 N N . ARG A 1 101 ? 6.473 3.846 -13.572 1.00 95.81 101 ARG A N 1
ATOM 762 C CA . ARG A 1 101 ? 6.842 5.161 -14.104 1.00 95.81 101 ARG A CA 1
ATOM 763 C C . ARG A 1 101 ? 6.958 6.165 -12.952 1.00 95.81 101 ARG A C 1
ATOM 765 O O . ARG A 1 101 ? 6.123 6.195 -12.037 1.00 95.81 101 ARG A O 1
ATOM 772 N N . SER A 1 102 ? 8.004 6.977 -13.013 1.00 95.38 102 SER A N 1
ATOM 773 C CA . SER A 1 102 ? 8.295 8.070 -12.089 1.00 95.38 102 SER A CA 1
ATOM 774 C C . SER A 1 102 ? 8.738 9.301 -12.881 1.00 95.38 102 SER A C 1
ATOM 776 O O . SER A 1 102 ? 9.088 9.206 -14.061 1.00 95.38 102 SER A O 1
ATOM 778 N N . GLU A 1 103 ? 8.732 10.468 -12.246 1.00 93.44 103 GLU A N 1
ATOM 779 C CA . GLU A 1 103 ? 9.288 11.668 -12.864 1.00 93.44 103 GLU A CA 1
ATOM 780 C C . GLU A 1 103 ? 10.778 11.451 -13.154 1.00 93.44 103 GLU A C 1
ATOM 782 O O . GLU A 1 103 ? 11.572 11.176 -12.254 1.00 93.44 103 GLU A O 1
ATOM 787 N N . GLY A 1 104 ? 11.148 11.536 -14.432 1.00 91.75 104 GLY A N 1
ATOM 788 C CA . GLY A 1 104 ? 12.530 11.382 -14.879 1.00 91.75 104 GLY A CA 1
ATOM 789 C C . GLY A 1 104 ? 13.011 9.943 -15.085 1.00 91.75 104 GLY A C 1
ATOM 790 O O . GLY A 1 104 ? 14.190 9.777 -15.375 1.00 91.75 104 GLY A O 1
ATOM 791 N N . GLY A 1 105 ? 12.159 8.913 -14.975 1.00 95.44 105 GLY A N 1
ATOM 792 C CA . GLY A 1 105 ? 12.564 7.535 -15.277 1.00 95.44 105 GLY A CA 1
ATOM 793 C C . GLY A 1 105 ? 11.662 6.450 -14.689 1.00 95.44 105 GLY A C 1
ATOM 794 O O . GLY A 1 105 ? 10.444 6.602 -14.589 1.00 95.44 105 GLY A O 1
ATOM 795 N N . VAL A 1 106 ? 12.274 5.333 -14.301 1.00 96.81 106 VAL A N 1
ATOM 796 C CA . VAL A 1 106 ? 11.601 4.170 -13.705 1.00 96.81 106 VAL A CA 1
ATOM 797 C C . VAL A 1 106 ? 12.018 4.030 -12.249 1.00 96.81 106 VAL A C 1
ATOM 799 O O . VAL A 1 106 ? 13.184 4.202 -11.910 1.00 96.81 106 VAL A O 1
ATOM 802 N N . GLN A 1 107 ? 11.074 3.692 -11.379 1.00 97.25 107 GLN A N 1
ATOM 803 C CA . GLN A 1 107 ? 11.337 3.427 -9.970 1.00 97.25 107 GLN A CA 1
ATOM 804 C C . GLN A 1 107 ? 10.943 1.993 -9.624 1.00 97.25 107 GLN A C 1
ATOM 806 O O . GLN A 1 107 ? 9.880 1.520 -10.025 1.00 97.25 107 GLN A O 1
ATOM 811 N N . LEU A 1 108 ? 11.788 1.317 -8.844 1.00 97.88 108 LEU A N 1
ATOM 812 C CA . LEU A 1 108 ? 11.453 0.038 -8.227 1.00 97.88 108 LEU A CA 1
ATOM 813 C C . LEU A 1 108 ? 10.804 0.291 -6.865 1.00 97.88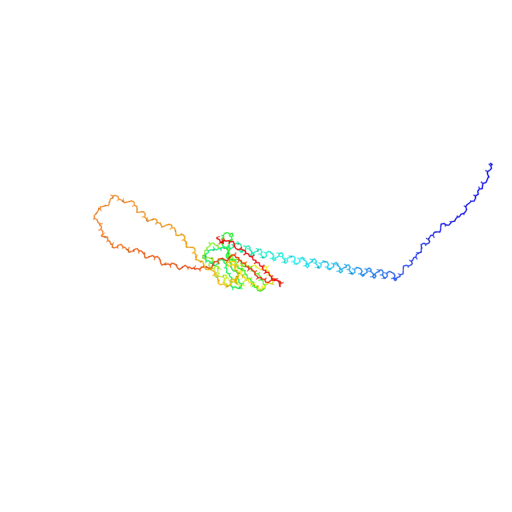 108 LEU A C 1
ATOM 815 O O . LEU A 1 108 ? 11.382 0.965 -6.009 1.00 97.88 108 LEU A O 1
ATOM 819 N N . VAL A 1 109 ? 9.611 -0.259 -6.670 1.00 98.31 109 VAL A N 1
ATOM 820 C CA . VAL A 1 109 ? 8.853 -0.171 -5.422 1.00 98.31 109 VAL A CA 1
ATOM 821 C C . VAL A 1 109 ? 8.650 -1.573 -4.868 1.00 98.31 109 VAL A C 1
ATOM 823 O O . VAL A 1 109 ? 8.388 -2.514 -5.614 1.00 98.31 109 VAL A O 1
ATOM 826 N N . ALA A 1 110 ? 8.771 -1.709 -3.552 1.00 98.31 110 ALA A N 1
ATOM 827 C CA . ALA A 1 110 ? 8.531 -2.952 -2.841 1.00 98.31 110 ALA A CA 1
ATOM 828 C C . ALA A 1 110 ? 7.538 -2.732 -1.698 1.00 98.31 110 ALA A C 1
ATOM 830 O O . ALA A 1 110 ? 7.717 -1.850 -0.861 1.00 98.31 110 ALA A O 1
ATOM 831 N N . TRP A 1 111 ? 6.509 -3.564 -1.643 1.00 98.38 111 TRP A N 1
ATOM 832 C CA . TRP A 1 111 ? 5.513 -3.597 -0.583 1.00 98.38 111 TRP A CA 1
ATOM 833 C C . TRP A 1 111 ? 5.654 -4.888 0.205 1.00 98.38 111 TRP A C 1
ATOM 835 O O . TRP A 1 111 ? 5.711 -5.964 -0.384 1.00 98.38 111 TRP A O 1
ATOM 845 N N . ALA A 1 112 ? 5.692 -4.798 1.529 1.00 97.38 112 ALA A N 1
ATOM 846 C CA . ALA A 1 112 ? 5.801 -5.968 2.392 1.00 97.38 112 ALA A CA 1
ATOM 847 C C . ALA A 1 112 ? 5.104 -5.726 3.726 1.00 97.38 112 ALA A C 1
ATOM 849 O O . ALA A 1 112 ? 4.982 -4.586 4.176 1.00 97.38 112 ALA A O 1
ATOM 850 N N . VAL A 1 113 ? 4.701 -6.805 4.390 1.00 96.88 113 VAL A N 1
ATOM 851 C CA . VAL A 1 113 ? 4.336 -6.765 5.808 1.00 96.88 113 VAL A CA 1
ATOM 852 C C . VAL A 1 113 ? 5.513 -7.296 6.618 1.00 96.88 113 VAL A C 1
ATOM 854 O O . VAL A 1 113 ? 5.922 -8.443 6.444 1.00 96.88 113 VAL A O 1
ATOM 857 N N . ARG A 1 114 ? 6.076 -6.465 7.500 1.00 94.94 114 ARG A N 1
ATOM 858 C CA . ARG A 1 114 ? 7.167 -6.839 8.414 1.00 94.94 114 ARG A CA 1
ATOM 859 C C . ARG A 1 114 ? 6.873 -6.295 9.802 1.00 94.94 114 ARG A C 1
ATOM 861 O O . ARG A 1 114 ? 6.403 -5.174 9.919 1.00 94.94 114 ARG A O 1
ATOM 868 N N . ASN A 1 115 ? 7.144 -7.073 10.850 1.00 94.38 115 ASN A N 1
ATOM 869 C CA . ASN A 1 115 ? 6.887 -6.670 12.242 1.00 94.38 115 ASN A CA 1
ATOM 870 C C . ASN A 1 115 ? 5.449 -6.166 12.480 1.00 94.38 115 ASN A C 1
ATOM 872 O O . ASN A 1 115 ? 5.243 -5.180 13.177 1.00 94.38 115 ASN A O 1
ATOM 876 N N . ASN A 1 116 ? 4.460 -6.816 11.854 1.00 95.50 116 ASN A N 1
ATOM 877 C CA . ASN A 1 116 ? 3.054 -6.390 11.854 1.00 95.50 116 ASN A CA 1
ATOM 878 C C . ASN A 1 116 ? 2.801 -4.976 11.299 1.00 95.50 116 ASN A C 1
ATOM 880 O O . ASN A 1 116 ? 1.745 -4.392 11.537 1.00 95.50 116 ASN A O 1
ATOM 884 N N . GLU A 1 117 ? 3.729 -4.442 10.512 1.00 95.44 117 GLU A N 1
ATOM 885 C CA . GLU A 1 117 ? 3.594 -3.166 9.826 1.00 95.44 117 GLU A CA 1
ATOM 886 C C . GLU A 1 117 ? 3.601 -3.384 8.315 1.00 95.44 117 GLU A C 1
ATOM 888 O O . GLU A 1 117 ? 4.485 -4.035 7.752 1.00 95.44 117 GLU A O 1
ATOM 893 N N . TRP A 1 118 ? 2.600 -2.825 7.645 1.00 97.19 118 TRP A N 1
ATOM 894 C CA . TRP A 1 118 ? 2.598 -2.721 6.199 1.00 97.19 118 TRP A CA 1
ATOM 895 C C . TRP A 1 118 ? 3.493 -1.555 5.798 1.00 97.19 118 TRP A C 1
ATOM 897 O O . TRP A 1 118 ? 3.275 -0.410 6.210 1.00 97.19 118 TRP A O 1
ATOM 907 N N . GLN A 1 119 ? 4.516 -1.859 5.012 1.00 97.44 119 GLN A N 1
ATOM 908 C CA . GLN A 1 119 ? 5.545 -0.917 4.614 1.00 97.44 119 GLN A CA 1
ATOM 909 C C . GLN A 1 119 ? 5.725 -0.896 3.100 1.00 97.44 119 GLN A C 1
ATOM 911 O O . GLN A 1 119 ? 5.537 -1.900 2.407 1.00 97.44 119 GLN A O 1
ATOM 916 N N . ARG A 1 120 ? 6.140 0.272 2.618 1.00 98.00 120 ARG A N 1
ATOM 917 C CA . ARG A 1 120 ? 6.493 0.544 1.231 1.00 98.00 120 ARG A CA 1
ATOM 918 C C . ARG A 1 120 ? 7.921 1.047 1.184 1.00 98.00 120 ARG A C 1
ATOM 920 O O . ARG A 1 120 ? 8.225 2.073 1.781 1.00 98.00 120 ARG A O 1
ATOM 927 N N . TRP A 1 121 ? 8.775 0.368 0.444 1.00 98.25 121 TRP A N 1
ATOM 928 C CA . TRP A 1 121 ? 10.084 0.865 0.059 1.00 98.25 121 TRP A CA 1
ATOM 929 C C . TRP A 1 121 ? 10.036 1.372 -1.380 1.00 98.25 121 TRP A C 1
ATOM 931 O O . TRP A 1 121 ? 9.454 0.720 -2.246 1.00 98.25 121 TRP A O 1
ATOM 941 N N . ALA A 1 122 ? 10.652 2.521 -1.641 1.00 97.56 122 ALA A N 1
ATOM 942 C CA . ALA A 1 122 ? 10.837 3.038 -2.988 1.00 97.56 122 ALA A CA 1
ATOM 943 C C . ALA A 1 122 ? 12.304 3.394 -3.220 1.00 97.56 122 ALA A C 1
ATOM 945 O O . ALA A 1 122 ? 12.889 4.183 -2.475 1.00 97.56 122 ALA A O 1
ATOM 946 N N . GLY A 1 123 ? 12.889 2.792 -4.255 1.00 96.88 123 GLY A N 1
ATOM 947 C CA . GLY A 1 123 ? 14.264 3.052 -4.661 1.00 96.88 123 GLY A CA 1
ATOM 948 C C . GLY A 1 123 ? 14.445 4.413 -5.346 1.00 96.88 123 GLY A C 1
ATOM 949 O O . GLY A 1 123 ? 13.484 5.164 -5.524 1.00 96.88 123 GLY A O 1
ATOM 950 N N . PRO A 1 124 ? 15.674 4.750 -5.765 1.00 96.12 124 PRO A N 1
ATOM 951 C CA . PRO A 1 124 ? 15.911 5.927 -6.598 1.00 96.12 124 PRO A CA 1
ATOM 952 C C . PRO A 1 124 ? 15.201 5.808 -7.958 1.00 96.12 124 PRO A C 1
ATOM 954 O O . PRO A 1 124 ? 14.868 4.707 -8.402 1.00 96.12 124 PRO A O 1
ATOM 957 N N . THR A 1 125 ? 14.996 6.943 -8.633 1.00 96.88 125 THR A N 1
ATOM 958 C CA . THR A 1 125 ? 14.586 6.955 -10.044 1.00 96.88 125 THR A CA 1
ATOM 959 C C . THR A 1 125 ? 15.783 6.586 -10.918 1.00 96.88 125 THR A C 1
ATOM 961 O O . THR A 1 125 ? 16.856 7.175 -10.798 1.00 96.88 125 THR A O 1
ATOM 964 N N . LEU A 1 126 ? 15.587 5.609 -11.797 1.00 97.31 126 LEU A N 1
ATOM 965 C CA . LEU A 1 126 ? 16.606 4.980 -12.626 1.00 97.31 126 LEU A CA 1
ATOM 966 C C . LEU A 1 126 ? 16.296 5.250 -14.099 1.00 97.31 126 LEU A C 1
ATOM 968 O O . LEU A 1 126 ? 15.142 5.169 -14.527 1.00 97.31 126 LEU A O 1
ATOM 972 N N . VAL A 1 127 ? 17.333 5.544 -14.882 1.00 96.69 127 VAL A N 1
ATOM 973 C CA . VAL A 1 127 ? 17.215 5.774 -16.336 1.00 96.69 127 VAL A CA 1
ATOM 974 C C . VAL A 1 127 ? 17.980 4.749 -17.168 1.00 96.69 127 VAL A C 1
ATOM 976 O O . VAL A 1 127 ? 17.767 4.655 -18.375 1.00 96.69 127 VAL A O 1
ATOM 979 N N . ARG A 1 128 ? 18.874 3.966 -16.547 1.00 96.12 128 ARG A N 1
ATOM 980 C CA . ARG A 1 128 ? 19.684 2.954 -17.234 1.00 96.12 128 ARG A CA 1
ATOM 981 C C . ARG A 1 128 ? 19.206 1.553 -16.877 1.00 96.12 128 ARG A C 1
ATOM 983 O O . ARG A 1 128 ? 19.021 1.224 -15.709 1.00 96.12 128 ARG A O 1
ATOM 990 N N . VAL A 1 129 ? 19.122 0.695 -17.890 1.00 95.00 129 VAL A N 1
ATOM 991 C CA . VAL A 1 129 ? 18.721 -0.714 -17.742 1.00 95.00 129 VAL A CA 1
ATOM 992 C C . VAL A 1 129 ? 19.642 -1.488 -16.789 1.00 95.00 129 VAL A C 1
ATOM 994 O O . VAL A 1 129 ? 19.161 -2.247 -15.953 1.00 95.00 129 VAL A O 1
ATOM 997 N N . ALA A 1 130 ? 20.958 -1.263 -16.866 1.00 96.44 130 ALA A N 1
ATOM 998 C CA . ALA A 1 130 ? 21.926 -1.936 -15.995 1.00 96.44 130 ALA A CA 1
ATOM 999 C C . ALA A 1 130 ? 21.714 -1.597 -14.506 1.00 96.44 130 ALA A C 1
ATOM 1001 O O . ALA A 1 130 ? 21.734 -2.487 -13.660 1.00 96.44 130 ALA A O 1
ATOM 1002 N N . GLU A 1 131 ? 21.444 -0.325 -14.192 1.00 97.19 131 GLU A N 1
ATOM 1003 C CA . GLU A 1 131 ? 21.171 0.123 -12.819 1.00 97.19 131 GLU A CA 1
ATOM 1004 C C . GLU A 1 131 ? 19.849 -0.462 -12.299 1.00 97.19 131 GLU A C 1
ATOM 1006 O O . GLU A 1 131 ? 19.745 -0.821 -11.127 1.00 97.19 131 GLU A O 1
ATOM 1011 N N . LEU A 1 132 ? 18.850 -0.614 -13.177 1.00 97.00 132 LEU A N 1
ATOM 1012 C CA . LEU A 1 132 ? 17.582 -1.266 -12.850 1.00 97.00 132 LEU A CA 1
ATOM 1013 C C . LEU A 1 132 ? 17.753 -2.749 -12.511 1.00 97.00 132 LEU A C 1
ATOM 1015 O O . LEU A 1 132 ? 17.191 -3.207 -11.517 1.00 97.00 132 LEU A O 1
ATOM 1019 N N . GLN A 1 133 ? 18.548 -3.489 -13.284 1.00 97.00 133 GLN A N 1
ATOM 1020 C CA . GLN A 1 133 ? 18.837 -4.897 -12.992 1.00 97.00 133 GLN A CA 1
ATOM 1021 C C . GLN A 1 133 ? 19.590 -5.063 -11.666 1.00 97.00 133 GLN A C 1
ATOM 1023 O O . GLN A 1 133 ? 19.254 -5.942 -10.871 1.00 97.00 133 GLN A O 1
ATOM 1028 N N . GLU A 1 134 ? 20.559 -4.192 -11.374 1.00 97.25 134 GLU A N 1
ATOM 1029 C CA . GLU A 1 134 ? 21.259 -4.213 -10.088 1.00 97.25 134 GLU A CA 1
ATOM 1030 C C . GLU A 1 134 ? 20.314 -3.885 -8.920 1.00 97.25 134 GLU A C 1
ATOM 1032 O O . GLU A 1 134 ? 20.291 -4.595 -7.909 1.00 97.25 134 GLU A O 1
ATOM 1037 N N . ALA A 1 135 ? 19.489 -2.841 -9.062 1.00 96.94 135 ALA A N 1
ATOM 1038 C CA . ALA A 1 135 ? 18.491 -2.469 -8.062 1.00 96.94 135 ALA A CA 1
ATOM 1039 C C . ALA A 1 135 ? 17.487 -3.605 -7.815 1.00 96.94 135 ALA A C 1
ATOM 1041 O O . ALA A 1 135 ? 17.125 -3.866 -6.666 1.00 96.94 135 ALA A O 1
ATOM 1042 N N . TRP A 1 136 ? 17.089 -4.321 -8.869 1.00 96.88 136 TRP A N 1
ATOM 1043 C CA . TRP A 1 136 ? 16.229 -5.496 -8.774 1.00 96.88 136 TRP A CA 1
ATOM 1044 C C . TRP A 1 136 ? 16.865 -6.619 -7.957 1.00 96.88 136 TRP A C 1
ATOM 1046 O O . TRP A 1 136 ? 16.232 -7.128 -7.032 1.00 96.88 136 TRP A O 1
ATOM 1056 N N . LEU A 1 137 ? 18.123 -6.972 -8.233 1.00 96.56 137 LEU A N 1
ATOM 1057 C CA . LEU A 1 137 ? 18.846 -7.993 -7.467 1.00 96.56 137 LEU A CA 1
ATOM 1058 C C . LEU A 1 137 ? 18.987 -7.594 -5.994 1.00 96.56 137 LEU A C 1
ATOM 1060 O O . LEU A 1 137 ? 18.696 -8.394 -5.105 1.00 96.56 137 LEU A O 1
ATOM 1064 N N . ARG A 1 138 ? 19.346 -6.334 -5.723 1.00 96.19 138 ARG A N 1
ATOM 1065 C CA . ARG A 1 138 ? 19.445 -5.797 -4.358 1.00 96.19 138 ARG A CA 1
ATOM 1066 C C . ARG A 1 138 ? 18.104 -5.845 -3.630 1.00 96.19 138 ARG A C 1
ATOM 1068 O O . ARG A 1 138 ? 18.057 -6.158 -2.443 1.00 96.19 138 ARG A O 1
ATOM 1075 N N . SER A 1 139 ? 17.006 -5.587 -4.340 1.00 96.38 139 SER A N 1
ATOM 1076 C CA . SER A 1 139 ? 15.668 -5.581 -3.748 1.00 96.38 139 SER A CA 1
ATOM 1077 C C . SER A 1 139 ? 15.244 -6.944 -3.182 1.00 96.38 139 SER A C 1
ATOM 1079 O O . SER A 1 139 ? 14.345 -7.009 -2.342 1.00 96.38 139 SER A O 1
ATOM 1081 N N . GLN A 1 140 ? 15.881 -8.042 -3.607 1.00 95.25 140 GLN A N 1
ATOM 1082 C CA . GLN A 1 140 ? 15.629 -9.383 -3.069 1.00 95.25 140 GLN A CA 1
ATOM 1083 C C . GLN A 1 140 ? 16.070 -9.518 -1.605 1.00 95.25 140 GLN A C 1
ATOM 1085 O O . GLN A 1 140 ? 15.556 -10.363 -0.882 1.00 95.25 140 GLN A O 1
ATOM 1090 N N . GLN A 1 141 ? 16.981 -8.655 -1.153 1.00 94.75 141 GLN A N 1
ATOM 1091 C CA . GLN A 1 141 ? 17.593 -8.710 0.175 1.00 94.75 141 GLN A CA 1
ATOM 1092 C C . GLN A 1 141 ? 17.078 -7.609 1.119 1.00 94.75 141 GLN A C 1
ATOM 1094 O O . GLN A 1 141 ? 17.686 -7.373 2.158 1.00 94.75 141 GLN A O 1
ATOM 1099 N N . LEU A 1 142 ? 15.971 -6.931 0.780 1.00 94.19 142 LEU A N 1
ATOM 1100 C CA . LEU A 1 142 ? 15.413 -5.855 1.610 1.00 94.19 142 LEU A CA 1
ATOM 1101 C C . LEU A 1 142 ? 14.956 -6.367 2.980 1.00 94.19 142 LEU A C 1
ATOM 1103 O O . LEU A 1 142 ? 14.126 -7.275 3.070 1.00 94.19 142 LEU A O 1
ATOM 1107 N N . LEU A 1 143 ? 15.407 -5.703 4.036 1.00 93.62 143 LEU A N 1
ATOM 1108 C CA . LEU A 1 143 ? 15.107 -5.994 5.435 1.00 93.62 143 LEU A CA 1
ATOM 1109 C C . LEU A 1 143 ? 14.016 -5.078 6.015 1.00 93.62 143 LEU A C 1
ATOM 1111 O O . LEU A 1 143 ? 13.446 -5.397 7.057 1.00 93.62 143 LEU A O 1
ATOM 1115 N N . GLY A 1 144 ? 13.658 -3.987 5.331 1.00 92.00 144 GLY A N 1
ATOM 1116 C CA . GLY A 1 144 ? 12.668 -3.007 5.797 1.00 92.00 144 GLY A CA 1
ATOM 1117 C C . GLY A 1 144 ? 13.260 -1.865 6.625 1.00 92.00 144 GLY A C 1
ATOM 1118 O O . GLY A 1 144 ? 12.540 -1.200 7.365 1.00 92.00 144 GLY A O 1
ATOM 1119 N N . THR A 1 145 ? 14.569 -1.650 6.532 1.00 93.62 145 THR A N 1
ATOM 1120 C CA . THR A 1 145 ? 15.293 -0.561 7.215 1.00 93.62 145 THR A CA 1
ATOM 1121 C C . THR A 1 145 ? 16.032 0.342 6.235 1.00 93.62 145 THR A C 1
ATOM 1123 O O . THR A 1 145 ? 16.768 1.242 6.632 1.00 93.62 145 THR A O 1
ATOM 1126 N N . GLU A 1 146 ? 15.874 0.088 4.944 1.00 95.06 146 GLU A N 1
ATOM 1127 C CA . GLU A 1 146 ? 16.551 0.802 3.882 1.00 95.06 146 GLU A CA 1
ATOM 1128 C C . GLU A 1 146 ? 16.018 2.234 3.761 1.00 95.06 146 GLU A C 1
ATOM 1130 O O . GLU A 1 146 ? 14.820 2.472 3.980 1.00 95.06 146 GLU A O 1
ATOM 1135 N N . PRO A 1 147 ? 16.865 3.191 3.340 1.00 94.19 147 PRO A N 1
ATOM 1136 C CA . PRO A 1 147 ? 16.403 4.510 2.935 1.00 94.19 147 PRO A CA 1
ATOM 1137 C C . PRO A 1 147 ? 15.288 4.397 1.888 1.00 94.19 147 PRO A C 1
ATOM 1139 O O . PRO A 1 147 ? 15.378 3.588 0.962 1.00 94.19 147 PRO A O 1
ATOM 1142 N N . GLY A 1 148 ? 14.234 5.198 2.049 1.00 93.19 148 GLY A N 1
ATOM 1143 C CA . GLY A 1 148 ? 13.035 5.134 1.206 1.00 93.19 148 GLY A CA 1
ATOM 1144 C C . GLY A 1 148 ? 11.944 4.188 1.720 1.00 93.19 148 GLY A C 1
ATOM 1145 O O . GLY A 1 148 ? 10.885 4.111 1.098 1.00 93.19 148 GLY A O 1
ATOM 1146 N N . THR A 1 149 ? 12.159 3.497 2.847 1.00 97.12 149 THR A N 1
ATOM 1147 C CA . THR A 1 149 ? 11.109 2.720 3.525 1.00 97.12 149 THR A CA 1
ATOM 1148 C C . THR A 1 149 ? 10.167 3.634 4.304 1.00 97.12 149 THR A C 1
ATOM 1150 O O . THR A 1 149 ? 10.593 4.434 5.135 1.00 97.12 149 THR A O 1
ATOM 1153 N N . VAL A 1 150 ? 8.868 3.471 4.073 1.00 96.56 150 VAL A N 1
ATOM 1154 C CA . VAL A 1 150 ? 7.782 4.172 4.756 1.00 96.56 150 VAL A CA 1
ATOM 1155 C C . VAL A 1 150 ? 6.860 3.142 5.395 1.00 96.56 150 VAL A C 1
ATOM 1157 O O . VAL A 1 150 ? 6.364 2.235 4.726 1.00 96.56 150 VAL A O 1
ATOM 1160 N N . LYS A 1 151 ? 6.609 3.299 6.696 1.00 95.69 151 LYS A N 1
ATOM 1161 C CA . LYS A 1 151 ? 5.639 2.501 7.453 1.00 95.69 151 LYS A CA 1
ATOM 1162 C C . LYS A 1 151 ? 4.263 3.137 7.317 1.00 95.69 151 LYS A C 1
ATOM 1164 O O . LYS A 1 151 ? 4.085 4.307 7.651 1.00 95.69 151 LYS A O 1
ATOM 1169 N N . LEU A 1 152 ? 3.308 2.382 6.794 1.00 94.69 152 LEU A N 1
ATOM 1170 C CA . LEU A 1 152 ? 2.039 2.922 6.313 1.00 94.69 152 LEU A CA 1
ATOM 1171 C C . LEU A 1 152 ? 0.863 2.529 7.208 1.00 94.69 152 LEU A C 1
ATOM 1173 O O . LEU A 1 152 ? 0.040 3.382 7.548 1.00 94.69 152 LEU A O 1
ATOM 1177 N N . ALA A 1 153 ? 0.804 1.267 7.638 1.00 93.94 153 ALA A N 1
ATOM 1178 C CA . ALA A 1 153 ? -0.244 0.774 8.528 1.00 93.94 153 ALA A CA 1
ATOM 1179 C C . ALA A 1 153 ? 0.305 -0.224 9.554 1.00 93.94 153 ALA A C 1
ATOM 1181 O O . ALA A 1 153 ? 1.168 -1.032 9.229 1.00 93.94 153 ALA A O 1
ATOM 1182 N N . GLN A 1 154 ? -0.221 -0.171 10.777 1.00 93.75 154 GLN A N 1
ATOM 1183 C CA . GLN A 1 154 ? 0.075 -1.123 11.853 1.00 93.75 154 GLN A CA 1
ATOM 1184 C C . GLN A 1 154 ? -0.982 -2.234 11.900 1.00 93.75 154 GLN A C 1
ATOM 1186 O O . GLN A 1 154 ? -2.019 -2.143 11.234 1.00 93.75 154 GLN A O 1
ATOM 1191 N N . ASP A 1 155 ? -0.735 -3.257 12.718 1.00 94.25 155 ASP A N 1
ATOM 1192 C CA . ASP A 1 155 ? -1.592 -4.438 12.879 1.00 94.25 155 ASP A CA 1
ATOM 1193 C C . ASP A 1 155 ? -1.864 -5.164 11.552 1.00 94.25 155 ASP A C 1
ATOM 1195 O O . ASP A 1 155 ? -2.963 -5.676 11.320 1.00 94.25 155 ASP A O 1
ATOM 1199 N N . ALA A 1 156 ? -0.871 -5.165 10.663 1.00 95.81 156 ALA A N 1
ATOM 1200 C CA . ALA A 1 156 ? -0.921 -5.826 9.372 1.00 95.81 156 ALA A CA 1
ATOM 1201 C C . ALA A 1 156 ? -0.557 -7.309 9.507 1.00 95.81 156 ALA A C 1
ATOM 1203 O O . ALA A 1 156 ? 0.435 -7.673 10.143 1.00 95.81 156 ALA A O 1
ATOM 1204 N N . ALA A 1 157 ? -1.357 -8.177 8.900 1.00 94.31 157 ALA A N 1
ATOM 1205 C CA . ALA A 1 157 ? -1.153 -9.620 8.880 1.00 94.31 157 ALA A CA 1
ATOM 1206 C C . ALA A 1 157 ? -1.811 -10.241 7.641 1.00 94.31 157 ALA A C 1
ATOM 1208 O O . ALA A 1 157 ? -2.544 -9.569 6.923 1.00 94.31 157 ALA A O 1
ATOM 1209 N N . GLN A 1 158 ? -1.575 -11.538 7.409 1.00 91.00 158 GLN A N 1
ATOM 1210 C CA . GLN A 1 158 ? -2.259 -12.323 6.366 1.00 91.00 158 GLN A CA 1
ATOM 1211 C C . GLN A 1 158 ? -2.228 -11.655 4.979 1.00 91.00 158 GLN A C 1
ATOM 1213 O O . GLN A 1 158 ? -3.232 -11.595 4.278 1.00 91.00 158 GLN A O 1
ATOM 1218 N N . TRP A 1 159 ? -1.062 -11.124 4.613 1.00 92.69 159 TRP A N 1
ATOM 1219 C CA . TRP A 1 159 ? -0.805 -10.504 3.318 1.00 92.69 159 TRP A CA 1
ATOM 1220 C C . TRP A 1 159 ? -0.753 -11.564 2.216 1.00 92.69 159 TRP A C 1
ATOM 1222 O O . TRP A 1 159 ? 0.096 -12.453 2.252 1.00 92.69 159 TRP A O 1
ATOM 1232 N N . GLN A 1 160 ? -1.657 -11.470 1.248 1.00 95.44 160 GLN A N 1
ATOM 1233 C CA . GLN A 1 160 ? -1.760 -12.366 0.102 1.00 95.44 160 GLN A CA 1
ATOM 1234 C C . GLN A 1 160 ? -2.034 -11.558 -1.165 1.00 95.44 160 GLN A C 1
ATOM 1236 O O . GLN A 1 160 ? -2.797 -10.590 -1.144 1.00 95.44 160 GLN A O 1
ATOM 1241 N N . ILE A 1 161 ? -1.427 -11.984 -2.273 1.00 96.94 161 ILE A N 1
ATOM 1242 C CA . ILE A 1 161 ? -1.610 -11.379 -3.592 1.00 96.94 161 ILE A CA 1
ATOM 1243 C C . ILE A 1 161 ? -2.103 -12.441 -4.569 1.00 96.94 161 ILE A C 1
ATOM 1245 O O . ILE A 1 161 ? -1.593 -13.564 -4.603 1.00 96.94 161 ILE A O 1
ATOM 1249 N N . TYR A 1 162 ? -3.083 -12.063 -5.382 1.00 95.56 162 TYR A N 1
ATOM 1250 C CA . TYR A 1 162 ? -3.628 -12.889 -6.450 1.00 95.56 162 TYR A CA 1
ATOM 1251 C C . TYR A 1 162 ? -3.591 -12.126 -7.765 1.00 95.56 162 TYR A C 1
ATOM 1253 O O . TYR A 1 162 ? -3.736 -10.902 -7.797 1.00 95.56 162 TYR A O 1
ATOM 1261 N N . TYR A 1 163 ? -3.429 -12.871 -8.847 1.00 94.69 163 TYR A N 1
ATOM 1262 C CA . TYR A 1 163 ? -3.399 -12.353 -10.203 1.00 94.69 163 TYR A CA 1
ATOM 1263 C C . TYR A 1 163 ? -4.590 -12.894 -10.982 1.00 94.69 163 TYR A C 1
ATOM 1265 O O . TYR A 1 163 ? -4.891 -14.086 -10.900 1.00 94.69 163 TYR A O 1
ATOM 1273 N N . ALA A 1 164 ? -5.267 -12.013 -11.717 1.00 92.88 164 ALA A N 1
ATOM 1274 C CA . ALA A 1 164 ? -6.267 -12.408 -12.694 1.00 92.88 164 ALA A CA 1
ATOM 1275 C C . ALA A 1 164 ? -5.590 -12.638 -14.048 1.00 92.88 164 ALA A C 1
ATOM 1277 O O . ALA A 1 164 ? -4.896 -11.751 -14.552 1.00 92.88 164 ALA A O 1
ATOM 1278 N N . ARG A 1 165 ? -5.775 -13.826 -14.622 1.00 87.00 165 ARG A N 1
ATOM 1279 C CA . ARG A 1 165 ? -5.262 -14.215 -15.943 1.00 87.00 165 ARG A CA 1
ATOM 1280 C C . ARG A 1 165 ? -6.373 -14.953 -16.684 1.00 87.00 165 ARG A C 1
ATOM 1282 O O . ARG A 1 165 ? -6.931 -15.910 -16.144 1.00 87.00 165 ARG A O 1
ATOM 1289 N N . GLY A 1 166 ? -6.758 -14.474 -17.868 1.00 84.88 166 GLY A N 1
ATOM 1290 C CA . GLY A 1 166 ? -7.892 -15.031 -18.614 1.00 84.88 166 GLY A CA 1
ATOM 1291 C C . GLY A 1 166 ? -9.197 -15.025 -17.807 1.00 84.88 166 GLY A C 1
ATOM 1292 O O . GLY A 1 166 ? -9.962 -15.989 -17.850 1.00 84.88 166 GLY A O 1
ATOM 1293 N N . GLY A 1 167 ? -9.416 -13.986 -16.991 1.00 83.75 167 GLY A N 1
ATOM 1294 C CA . GLY A 1 167 ? -10.577 -13.874 -16.101 1.00 83.75 167 GLY A CA 1
ATOM 1295 C C . GLY A 1 167 ? -10.615 -14.832 -14.898 1.00 83.75 167 GLY A C 1
ATOM 1296 O O . GLY A 1 167 ? -11.611 -14.836 -14.173 1.00 83.75 167 GLY A O 1
ATOM 1297 N N . GLN A 1 168 ? -9.575 -15.637 -14.652 1.00 89.44 168 GLN A N 1
ATOM 1298 C CA . GLN A 1 168 ? -9.470 -16.515 -13.478 1.00 89.44 168 GLN A CA 1
ATOM 1299 C C . GLN A 1 168 ? -8.455 -15.980 -12.470 1.00 89.44 168 GLN A C 1
ATOM 1301 O O . GLN A 1 168 ? -7.408 -15.466 -12.850 1.00 89.44 168 GLN A O 1
ATOM 1306 N N . TRP A 1 169 ? -8.750 -16.135 -11.177 1.00 92.88 169 TRP A N 1
ATOM 1307 C CA . TRP A 1 169 ? -7.851 -15.735 -10.095 1.00 92.88 169 TRP A CA 1
ATOM 1308 C C . TRP A 1 169 ? -6.964 -16.900 -9.661 1.00 92.88 169 TRP A C 1
ATOM 1310 O O . TRP A 1 169 ? -7.467 -17.939 -9.235 1.00 92.88 169 TRP A O 1
ATOM 1320 N N . SER A 1 170 ? -5.650 -16.698 -9.679 1.00 93.06 170 SER A N 1
ATOM 1321 C CA . SER A 1 170 ? -4.672 -17.615 -9.088 1.00 93.06 170 SER A CA 1
ATOM 1322 C C . SER A 1 170 ? -3.816 -16.892 -8.055 1.00 93.06 170 SER A C 1
ATOM 1324 O O . SER A 1 170 ? -3.649 -15.672 -8.111 1.00 93.06 170 SER A O 1
ATOM 1326 N N . ASN A 1 171 ? -3.246 -17.633 -7.102 1.00 91.94 171 ASN A N 1
ATOM 1327 C CA . ASN A 1 171 ? -2.240 -17.057 -6.212 1.00 91.94 171 ASN A CA 1
ATOM 1328 C C . ASN A 1 171 ? -1.067 -16.521 -7.054 1.00 91.94 171 ASN A C 1
ATOM 1330 O O . ASN A 1 171 ? -0.696 -17.134 -8.055 1.00 91.94 171 ASN A O 1
ATOM 1334 N N . ALA A 1 172 ? -0.489 -15.387 -6.662 1.00 90.75 172 ALA A N 1
ATOM 1335 C CA . ALA A 1 172 ? 0.583 -14.747 -7.420 1.00 90.75 172 ALA A CA 1
ATOM 1336 C C . ALA A 1 172 ? 1.875 -15.582 -7.522 1.00 90.75 172 ALA A C 1
ATOM 1338 O O . ALA A 1 172 ? 2.669 -15.352 -8.425 1.00 90.75 172 ALA A O 1
ATOM 1339 N N . GLN A 1 173 ? 2.064 -16.576 -6.647 1.00 85.88 173 GLN A N 1
ATOM 1340 C CA . GLN A 1 173 ? 3.169 -17.539 -6.725 1.00 85.88 173 GLN A CA 1
ATOM 1341 C C . GLN A 1 173 ? 2.872 -18.733 -7.652 1.00 85.88 173 GLN A C 1
ATOM 1343 O O . GLN A 1 173 ? 3.718 -19.606 -7.823 1.00 85.88 173 GLN A O 1
ATOM 1348 N N . SER A 1 174 ? 1.667 -18.811 -8.228 1.00 83.44 174 SER A N 1
ATOM 1349 C CA . SER A 1 174 ? 1.336 -19.818 -9.242 1.00 83.44 174 SER A CA 1
ATOM 1350 C C . SER A 1 174 ? 1.898 -19.399 -10.601 1.00 83.44 174 SER A C 1
ATOM 1352 O O . SER A 1 174 ? 1.748 -18.239 -11.001 1.00 83.44 174 SER A O 1
ATOM 1354 N N . THR A 1 175 ? 2.503 -20.350 -11.318 1.00 69.94 175 THR A N 1
ATOM 1355 C CA . THR A 1 175 ? 3.081 -20.137 -12.655 1.00 69.94 175 THR A CA 1
ATOM 1356 C C . THR A 1 175 ? 2.070 -19.492 -13.602 1.00 69.94 175 THR A C 1
ATOM 1358 O O . THR A 1 175 ? 0.908 -19.901 -13.641 1.00 69.94 175 THR A O 1
ATOM 1361 N N . GLY A 1 176 ? 2.504 -18.454 -14.318 1.00 63.50 176 GLY A N 1
ATOM 1362 C CA . GLY A 1 176 ? 1.686 -17.720 -15.282 1.00 63.50 176 GLY A CA 1
ATOM 1363 C C . GLY A 1 176 ? 1.906 -18.112 -16.740 1.00 63.50 176 GLY A C 1
ATOM 1364 O O . GLY A 1 176 ? 2.728 -18.967 -17.064 1.00 63.50 176 GLY A O 1
ATOM 1365 N N . ASP A 1 177 ? 1.166 -17.439 -17.622 1.00 69.88 177 ASP A N 1
ATOM 1366 C CA . ASP A 1 177 ? 1.343 -17.531 -19.071 1.00 69.88 177 ASP A CA 1
ATOM 1367 C C . ASP A 1 177 ? 2.656 -16.869 -19.502 1.00 69.88 177 ASP A C 1
ATOM 1369 O O . ASP A 1 177 ? 3.023 -15.809 -18.995 1.00 69.88 177 ASP A O 1
ATOM 1373 N N . LEU A 1 178 ? 3.358 -17.478 -20.457 1.00 67.50 178 LEU A N 1
ATOM 1374 C CA . LEU A 1 178 ? 4.663 -17.025 -20.934 1.00 67.50 178 LEU A CA 1
ATOM 1375 C C . LEU A 1 178 ? 4.556 -16.298 -22.287 1.00 67.50 178 LEU A C 1
ATOM 1377 O O . LEU A 1 178 ? 3.909 -16.779 -23.213 1.00 67.50 178 LEU A O 1
ATOM 1381 N N . VAL A 1 179 ? 5.245 -15.167 -22.426 1.00 62.03 179 VAL A N 1
ATOM 1382 C CA . VAL A 1 179 ? 5.291 -14.285 -23.600 1.00 62.03 179 VAL A CA 1
ATOM 1383 C C . VAL A 1 179 ? 6.738 -14.127 -24.057 1.00 62.03 179 VAL A C 1
ATOM 1385 O O . VAL A 1 179 ? 7.646 -13.957 -23.246 1.00 62.03 179 VAL A O 1
ATOM 1388 N N . ALA A 1 180 ? 6.977 -14.162 -25.366 1.00 59.38 180 ALA A N 1
ATOM 1389 C CA . ALA A 1 180 ? 8.290 -13.853 -25.924 1.00 59.38 180 ALA A CA 1
ATOM 1390 C C . ALA A 1 180 ? 8.555 -12.328 -25.882 1.00 59.38 180 ALA A C 1
ATOM 1392 O O . ALA A 1 180 ? 7.657 -11.558 -26.229 1.00 59.38 180 ALA A O 1
ATOM 1393 N N . PRO A 1 181 ? 9.762 -11.869 -25.503 1.00 58.88 181 PRO A N 1
ATOM 1394 C CA . PRO A 1 181 ? 10.178 -10.479 -25.657 1.00 58.88 181 PRO A CA 1
ATOM 1395 C C . PRO A 1 181 ? 10.040 -10.070 -27.122 1.00 58.88 181 PRO A C 1
ATOM 1397 O O . PRO A 1 181 ? 10.333 -10.873 -28.016 1.00 58.88 181 PRO A O 1
ATOM 1400 N N . GLN A 1 182 ? 9.589 -8.843 -27.386 1.00 51.19 182 GLN A N 1
ATOM 1401 C CA . GLN A 1 182 ? 9.518 -8.366 -28.761 1.00 51.19 182 GLN A CA 1
ATOM 1402 C C . GLN A 1 182 ? 10.947 -8.246 -29.306 1.00 51.19 182 GLN A C 1
ATOM 1404 O O . GLN A 1 182 ? 11.792 -7.611 -28.671 1.00 51.19 182 GLN A O 1
ATOM 1409 N N . PRO A 1 183 ? 11.270 -8.873 -30.452 1.00 47.41 183 PRO A N 1
ATOM 1410 C CA . PRO A 1 183 ? 12.583 -8.698 -31.045 1.00 47.41 183 PRO A CA 1
ATOM 1411 C C . PRO A 1 183 ? 12.785 -7.211 -31.343 1.00 47.41 183 PRO A C 1
ATOM 1413 O O . PRO A 1 183 ? 11.914 -6.573 -31.940 1.00 47.41 183 PRO A O 1
ATOM 1416 N N . ALA A 1 184 ? 13.929 -6.664 -30.920 1.00 50.50 184 ALA A N 1
ATOM 1417 C CA . ALA A 1 184 ? 14.323 -5.308 -31.271 1.00 50.50 184 ALA A CA 1
ATOM 1418 C C . ALA A 1 184 ? 14.157 -5.129 -32.786 1.00 50.50 184 ALA A C 1
ATOM 1420 O O . ALA A 1 184 ? 14.637 -5.954 -33.567 1.00 50.50 184 ALA A O 1
ATOM 1421 N N . VAL A 1 185 ? 13.446 -4.080 -33.204 1.00 42.00 185 VAL A N 1
ATOM 1422 C CA . VAL A 1 185 ? 13.317 -3.741 -34.621 1.00 42.00 185 VAL A CA 1
ATOM 1423 C C . VAL A 1 185 ? 14.729 -3.479 -35.135 1.00 42.00 185 VAL A C 1
ATOM 1425 O O . VAL A 1 185 ? 15.325 -2.446 -34.826 1.00 42.00 185 VAL A O 1
ATOM 1428 N N . ASN A 1 186 ? 15.296 -4.439 -35.868 1.00 48.00 186 ASN A N 1
ATOM 1429 C CA . ASN A 1 186 ? 16.575 -4.246 -36.532 1.00 48.00 186 ASN A CA 1
ATOM 1430 C C . ASN A 1 186 ? 16.455 -2.981 -37.396 1.00 48.00 186 ASN A C 1
ATOM 1432 O O . ASN A 1 186 ? 15.495 -2.879 -38.171 1.00 48.00 186 ASN A O 1
ATOM 1436 N N . PRO A 1 187 ? 17.395 -2.022 -37.303 1.00 51.12 187 PRO A N 1
ATOM 1437 C CA . PRO A 1 187 ? 17.490 -0.970 -38.301 1.00 51.12 187 PRO A CA 1
ATOM 1438 C C . PRO A 1 187 ? 17.513 -1.629 -39.688 1.00 51.12 187 PRO A C 1
ATOM 1440 O O . PRO A 1 187 ? 18.127 -2.696 -39.825 1.00 51.12 187 PRO A O 1
ATOM 1443 N N . PRO A 1 188 ? 16.854 -1.050 -40.709 1.00 50.38 188 PRO A N 1
ATOM 1444 C CA . PRO A 1 188 ? 16.945 -1.581 -42.064 1.00 50.38 188 PRO A CA 1
ATOM 1445 C C . PRO A 1 188 ? 18.426 -1.789 -42.418 1.00 50.38 188 PRO A C 1
ATOM 1447 O O . PRO A 1 188 ? 19.252 -0.965 -42.006 1.00 50.38 188 PRO A O 1
ATOM 1450 N N . PRO A 1 189 ? 18.785 -2.883 -43.119 1.00 52.72 189 PRO A N 1
ATOM 1451 C CA . PRO A 1 189 ? 20.174 -3.178 -43.432 1.00 52.72 189 PRO A CA 1
ATOM 1452 C C . PRO A 1 189 ? 20.824 -1.939 -44.043 1.00 52.72 189 PRO A C 1
ATOM 1454 O O . PRO A 1 189 ? 20.354 -1.419 -45.057 1.00 52.72 189 PRO A O 1
ATOM 1457 N N . GLN A 1 190 ? 21.866 -1.435 -43.375 1.00 50.50 190 GLN A N 1
ATOM 1458 C CA . GLN A 1 190 ? 22.671 -0.338 -43.893 1.00 50.50 190 GLN A CA 1
ATOM 1459 C C . GLN A 1 190 ? 23.128 -0.744 -45.293 1.00 50.50 190 GLN A C 1
ATOM 1461 O O . GLN A 1 190 ? 23.730 -1.806 -45.472 1.00 50.50 190 GLN A O 1
ATOM 1466 N N . ALA A 1 191 ? 22.778 0.072 -46.287 1.00 51.69 191 ALA A N 1
ATOM 1467 C CA . ALA A 1 191 ? 23.234 -0.124 -47.652 1.00 51.69 191 ALA A CA 1
ATOM 1468 C C . ALA A 1 191 ? 24.769 -0.274 -47.655 1.00 51.69 191 ALA A C 1
ATOM 1470 O O . ALA A 1 191 ? 25.438 0.393 -46.858 1.00 51.69 191 ALA A O 1
ATOM 1471 N N . PRO A 1 192 ? 25.333 -1.146 -48.512 1.00 49.03 192 PRO A N 1
ATOM 1472 C CA . PRO A 1 192 ? 26.773 -1.358 -48.566 1.00 49.03 192 PRO A CA 1
ATOM 1473 C C . PRO A 1 192 ? 27.516 -0.021 -48.734 1.00 49.03 192 PRO A C 1
ATOM 1475 O O . PRO A 1 192 ? 26.977 0.891 -49.372 1.00 49.03 192 PRO A O 1
ATOM 1478 N N . PRO A 1 193 ? 28.739 0.115 -48.181 1.00 46.12 193 PRO A N 1
ATOM 1479 C CA . PRO A 1 193 ? 29.525 1.334 -48.314 1.00 46.12 193 PRO A CA 1
ATOM 1480 C C . PRO A 1 193 ? 29.628 1.714 -49.792 1.00 46.12 193 PRO A C 1
ATOM 1482 O O . PRO A 1 193 ? 30.145 0.941 -50.599 1.00 46.12 193 PRO A O 1
ATOM 1485 N N . GLN A 1 194 ? 29.116 2.891 -50.156 1.00 43.94 194 GLN A N 1
ATOM 1486 C CA . GLN A 1 194 ? 29.316 3.427 -51.496 1.00 43.94 194 GLN A CA 1
ATOM 1487 C C . GLN A 1 194 ? 30.816 3.662 -51.667 1.00 43.94 194 GLN A C 1
ATOM 1489 O O . GLN A 1 194 ? 31.418 4.466 -50.953 1.00 43.94 194 GLN A O 1
ATOM 1494 N N . THR A 1 195 ? 31.436 2.917 -52.577 1.00 47.69 195 THR A N 1
ATOM 1495 C CA . THR A 1 195 ? 32.823 3.144 -52.978 1.00 47.69 195 THR A CA 1
ATOM 1496 C C . THR A 1 195 ? 32.961 4.573 -53.510 1.00 47.69 195 THR A C 1
ATOM 1498 O O . THR A 1 195 ? 32.150 4.966 -54.355 1.00 47.69 195 THR A O 1
ATOM 1501 N N . PRO A 1 196 ? 33.956 5.359 -53.061 1.00 51.72 196 PRO A N 1
ATOM 1502 C CA . PRO A 1 196 ? 34.205 6.682 -53.623 1.00 51.72 196 PRO A CA 1
ATOM 1503 C C . PRO A 1 196 ? 34.504 6.576 -55.131 1.00 51.72 196 PRO A C 1
ATOM 1505 O O . PRO A 1 196 ? 35.041 5.555 -55.573 1.00 51.72 196 PRO A O 1
ATOM 1508 N N . PRO A 1 197 ? 34.154 7.596 -55.939 1.00 48.62 197 PRO A N 1
ATOM 1509 C CA . PRO A 1 197 ? 34.351 7.551 -57.383 1.00 48.62 197 PRO A CA 1
ATOM 1510 C C . PRO A 1 197 ? 35.830 7.336 -57.728 1.00 48.62 197 PRO A C 1
ATOM 1512 O O . PRO A 1 197 ? 36.721 7.972 -57.162 1.00 48.62 197 PRO A O 1
ATOM 1515 N N . ALA A 1 198 ? 36.071 6.405 -58.652 1.00 52.41 198 ALA A N 1
ATOM 1516 C CA . ALA A 1 198 ? 37.398 6.014 -59.101 1.00 52.41 198 ALA A CA 1
ATOM 1517 C C . ALA A 1 198 ? 38.171 7.209 -59.685 1.00 52.41 198 ALA A C 1
ATOM 1519 O O . ALA A 1 198 ? 37.666 7.957 -60.521 1.00 52.41 198 ALA A O 1
ATOM 1520 N N . ASN A 1 199 ? 39.422 7.356 -59.249 1.00 54.69 199 ASN A N 1
ATOM 1521 C CA . ASN A 1 199 ? 40.390 8.301 -59.792 1.00 54.69 199 ASN A CA 1
ATOM 1522 C C . ASN A 1 199 ? 40.723 7.905 -61.252 1.00 54.69 199 ASN A C 1
ATOM 1524 O O . ASN A 1 199 ? 41.152 6.771 -61.466 1.00 54.69 199 ASN A O 1
ATOM 1528 N N . PRO A 1 200 ? 40.567 8.782 -62.261 1.00 53.91 200 PRO A N 1
ATOM 1529 C CA . PRO A 1 200 ? 40.710 8.423 -63.679 1.00 53.91 200 PRO A CA 1
ATOM 1530 C C . PRO A 1 200 ? 42.151 8.137 -64.152 1.00 53.91 200 PRO A C 1
ATOM 1532 O O . PRO A 1 200 ? 42.384 8.054 -65.353 1.00 53.91 200 PRO A O 1
ATOM 1535 N N . ASN A 1 201 ? 43.123 7.969 -63.247 1.00 55.97 201 ASN A N 1
ATOM 1536 C CA . ASN A 1 201 ? 44.548 7.902 -63.593 1.00 55.97 201 ASN A CA 1
ATOM 1537 C C . ASN A 1 201 ? 45.256 6.588 -63.202 1.00 55.97 201 ASN A C 1
ATOM 1539 O O . ASN A 1 201 ? 46.443 6.586 -62.879 1.00 55.97 201 ASN A O 1
ATOM 1543 N N . SER A 1 202 ? 44.553 5.451 -63.223 1.00 50.91 202 SER A N 1
ATOM 1544 C CA . SER A 1 202 ? 45.137 4.137 -62.904 1.00 50.91 202 SER A CA 1
ATOM 1545 C C . SER A 1 202 ? 45.330 3.267 -64.154 1.00 50.91 202 SER A C 1
ATOM 1547 O O . SER A 1 202 ? 44.377 2.882 -64.823 1.00 50.91 202 SER A O 1
ATOM 1549 N N . ASN A 1 203 ? 46.596 2.964 -64.447 1.00 53.16 203 ASN A N 1
ATOM 1550 C CA . ASN A 1 203 ? 47.105 2.090 -65.511 1.00 53.16 203 ASN A CA 1
ATOM 1551 C C . ASN A 1 203 ? 46.510 0.655 -65.430 1.00 53.16 203 ASN A C 1
ATOM 1553 O O . ASN A 1 203 ? 46.564 0.064 -64.351 1.00 53.16 203 ASN A O 1
ATOM 1557 N N . PRO A 1 204 ? 45.983 0.050 -66.518 1.00 51.44 204 PRO A N 1
ATOM 1558 C CA . PRO A 1 204 ? 45.155 -1.162 -66.432 1.00 51.44 204 PRO A CA 1
ATOM 1559 C C . PRO A 1 204 ? 45.911 -2.502 -66.325 1.00 51.44 204 PRO A C 1
ATOM 1561 O O . PRO A 1 204 ? 45.308 -3.543 -66.564 1.00 51.44 204 PRO A O 1
ATOM 1564 N N . ASN A 1 205 ? 47.203 -2.534 -65.974 1.00 52.22 205 ASN A N 1
ATOM 1565 C CA . ASN A 1 205 ? 47.994 -3.769 -66.096 1.00 52.22 205 ASN A CA 1
ATOM 1566 C C . ASN A 1 205 ? 48.810 -4.166 -64.855 1.00 52.22 205 ASN A C 1
ATOM 1568 O O . ASN A 1 205 ? 50.026 -4.335 -64.930 1.00 52.22 205 ASN A O 1
ATOM 1572 N N . SER A 1 206 ? 48.154 -4.322 -63.701 1.00 47.97 206 SER A N 1
ATOM 1573 C CA . SER A 1 206 ? 48.719 -4.988 -62.510 1.00 47.97 206 SER A CA 1
ATOM 1574 C C . SER A 1 206 ? 47.597 -5.478 -61.582 1.00 47.97 206 SER A C 1
ATOM 1576 O O . SER A 1 206 ? 47.275 -4.825 -60.594 1.00 47.97 206 SER A O 1
ATOM 1578 N N . GLY A 1 207 ? 46.958 -6.602 -61.909 1.00 46.84 207 GLY A N 1
ATOM 1579 C CA . GLY A 1 207 ? 45.969 -7.243 -61.034 1.00 46.84 207 GLY A CA 1
ATOM 1580 C C . GLY A 1 207 ? 46.532 -8.524 -60.410 1.00 46.84 207 GLY A C 1
ATOM 1581 O O . GLY A 1 207 ? 46.982 -9.388 -61.162 1.00 46.84 207 GLY A O 1
ATOM 1582 N N . PRO A 1 208 ? 46.499 -8.711 -59.077 1.00 53.47 208 PRO A N 1
ATOM 1583 C CA . PRO A 1 208 ? 46.523 -10.052 -58.510 1.00 53.47 208 PRO A CA 1
ATOM 1584 C C . PRO A 1 208 ? 45.190 -10.737 -58.852 1.00 53.47 208 PRO A C 1
ATOM 1586 O O . PRO A 1 208 ? 44.132 -10.112 -58.773 1.00 53.47 208 PRO A O 1
ATOM 1589 N N . GLY A 1 209 ? 45.244 -12.001 -59.282 1.00 49.19 209 GLY A N 1
ATOM 1590 C CA . GLY A 1 209 ? 44.066 -12.780 -59.675 1.00 49.19 209 GLY A CA 1
ATOM 1591 C C . GLY A 1 209 ? 42.997 -12.875 -58.573 1.00 49.19 209 GLY A C 1
ATOM 1592 O O . GLY A 1 209 ? 43.292 -12.619 -57.403 1.00 49.19 209 GLY A O 1
ATOM 1593 N N . PRO A 1 210 ? 41.752 -13.245 -58.922 1.00 54.22 210 PRO A N 1
ATOM 1594 C CA . PRO A 1 210 ? 40.663 -13.336 -57.959 1.00 54.22 210 PRO A CA 1
ATOM 1595 C C . PRO A 1 210 ? 40.994 -14.419 -56.926 1.00 54.22 210 PRO A C 1
ATOM 1597 O O . PRO A 1 210 ? 40.950 -15.613 -57.219 1.00 54.22 210 PRO A O 1
ATOM 1600 N N . GLY A 1 211 ? 41.360 -13.999 -55.715 1.00 55.44 211 GLY A N 1
ATOM 1601 C CA . GLY A 1 211 ? 41.405 -14.895 -54.567 1.00 55.44 211 GLY A CA 1
ATOM 1602 C C . GLY A 1 211 ? 40.002 -15.454 -54.306 1.00 55.44 211 GLY A C 1
ATOM 1603 O O . GLY A 1 211 ? 39.018 -14.758 -54.579 1.00 55.44 211 GLY A O 1
ATOM 1604 N N . PRO A 1 212 ? 39.871 -16.695 -53.809 1.00 58.94 212 PRO A N 1
ATOM 1605 C CA . PRO A 1 212 ? 38.571 -17.238 -53.440 1.00 58.94 212 PRO A CA 1
ATOM 1606 C C . PRO A 1 212 ? 37.929 -16.291 -52.422 1.00 58.94 212 PRO A C 1
ATOM 1608 O O . PRO A 1 212 ? 38.503 -16.029 -51.366 1.00 58.94 212 PRO A O 1
ATOM 1611 N N . GLY A 1 213 ? 36.775 -15.718 -52.773 1.00 56.56 213 GLY A N 1
ATOM 1612 C CA . GLY A 1 213 ? 36.035 -14.838 -51.876 1.00 56.56 213 GLY A CA 1
ATOM 1613 C C . GLY A 1 213 ? 35.761 -15.570 -50.567 1.00 56.56 213 GLY A C 1
ATOM 1614 O O . GLY A 1 213 ? 35.333 -16.726 -50.590 1.00 56.56 213 GLY A O 1
ATOM 1615 N N . ASN A 1 214 ? 36.040 -14.920 -49.434 1.00 64.75 214 ASN A N 1
ATOM 1616 C CA . ASN A 1 214 ? 35.694 -15.483 -48.134 1.00 64.75 214 ASN A CA 1
ATOM 1617 C C . ASN A 1 214 ? 34.205 -15.868 -48.148 1.00 64.75 214 ASN A C 1
ATOM 1619 O O . ASN A 1 214 ? 33.383 -15.055 -48.589 1.00 64.75 214 ASN A O 1
ATOM 1623 N N . PRO A 1 215 ? 33.844 -17.083 -47.697 1.00 65.12 215 PRO A N 1
ATOM 1624 C CA . PRO A 1 215 ? 32.447 -17.465 -47.596 1.00 65.12 215 PRO A CA 1
ATOM 1625 C C . PRO A 1 215 ? 31.706 -16.445 -46.719 1.00 65.12 215 PRO A C 1
ATOM 1627 O O . PRO A 1 215 ? 32.305 -15.896 -45.785 1.00 65.12 215 PRO A O 1
ATOM 1630 N N . PRO A 1 216 ? 30.425 -16.160 -47.018 1.00 72.12 216 PRO A N 1
ATOM 1631 C CA . PRO A 1 216 ? 29.628 -15.264 -46.193 1.00 72.12 216 PRO A CA 1
ATOM 1632 C C . PRO A 1 216 ? 29.685 -15.733 -44.731 1.00 72.12 216 PRO A C 1
ATOM 1634 O O . PRO A 1 216 ? 29.676 -16.946 -44.488 1.00 72.12 216 PRO A O 1
ATOM 1637 N N . PRO A 1 217 ? 29.776 -14.806 -43.758 1.00 73.81 217 PRO A N 1
ATOM 1638 C CA . PRO A 1 217 ? 29.779 -15.183 -42.355 1.00 73.81 217 PRO A CA 1
ATOM 1639 C C . PRO A 1 217 ? 28.529 -16.025 -42.061 1.00 73.81 217 PRO A C 1
ATOM 1641 O O . PRO A 1 217 ? 27.456 -15.726 -42.600 1.00 73.81 217 PRO A O 1
ATOM 1644 N N . PRO A 1 218 ? 28.652 -17.090 -41.249 1.00 72.81 218 PRO A N 1
ATOM 1645 C CA . PRO A 1 218 ? 27.504 -17.906 -40.890 1.00 72.81 218 PRO A CA 1
ATOM 1646 C C . PRO A 1 218 ? 26.423 -17.017 -40.258 1.00 72.81 218 PRO A C 1
ATOM 1648 O O . PRO A 1 218 ? 26.763 -16.043 -39.574 1.00 72.81 218 PRO A O 1
ATOM 1651 N N . PRO A 1 219 ? 25.130 -17.325 -40.475 1.00 72.81 219 PRO A N 1
ATOM 1652 C CA . PRO A 1 219 ? 24.060 -16.610 -39.796 1.00 72.81 219 PRO A CA 1
ATOM 1653 C C . PRO A 1 219 ? 24.325 -16.643 -38.284 1.00 72.81 219 PRO A C 1
ATOM 1655 O O . PRO A 1 219 ? 24.783 -17.674 -37.775 1.00 72.81 219 PRO A O 1
ATOM 1658 N N . PRO A 1 220 ? 24.083 -15.531 -37.564 1.00 69.56 220 PRO A N 1
ATOM 1659 C CA . PRO A 1 220 ? 24.262 -15.516 -36.122 1.00 69.56 220 PRO A CA 1
ATOM 1660 C C . PRO A 1 220 ? 23.441 -16.657 -35.504 1.00 69.56 220 PRO A C 1
ATOM 1662 O O . PRO A 1 220 ? 22.343 -16.948 -35.993 1.00 69.56 220 PRO A O 1
ATOM 1665 N N . PRO A 1 221 ? 23.959 -17.327 -34.458 1.00 65.94 221 PRO A N 1
ATOM 1666 C CA . PRO A 1 221 ? 23.199 -18.361 -33.774 1.00 65.94 221 PRO A CA 1
ATOM 1667 C C . PRO A 1 221 ? 21.849 -17.778 -33.328 1.00 65.94 221 PRO A C 1
ATOM 1669 O O . PRO A 1 221 ? 21.806 -16.608 -32.929 1.00 65.94 221 PRO A O 1
ATOM 1672 N N . PRO A 1 222 ? 20.749 -18.551 -33.396 1.00 60.16 222 PRO A N 1
ATOM 1673 C CA . PRO A 1 222 ? 19.466 -18.084 -32.895 1.00 60.16 222 PRO A CA 1
ATOM 1674 C C . PRO A 1 222 ? 19.643 -17.685 -31.431 1.00 60.16 222 PRO A C 1
ATOM 1676 O O . PRO A 1 222 ? 20.028 -18.504 -30.594 1.00 60.16 222 PRO A O 1
ATOM 1679 N N . VAL A 1 223 ? 19.411 -16.406 -31.133 1.00 59.34 223 VAL A N 1
ATOM 1680 C CA . VAL A 1 223 ? 19.379 -15.930 -29.752 1.00 59.34 223 VAL A CA 1
ATOM 1681 C C . VAL A 1 223 ? 18.270 -16.695 -29.024 1.00 59.34 223 VAL A C 1
ATOM 1683 O O . VAL A 1 223 ? 17.160 -16.793 -29.557 1.00 59.34 223 VAL A O 1
ATOM 1686 N N . PRO A 1 224 ? 18.535 -17.292 -27.849 1.00 56.12 224 PRO A N 1
ATOM 1687 C CA . PRO A 1 224 ? 17.490 -17.969 -27.100 1.00 56.12 224 PRO A CA 1
ATOM 1688 C C . PRO A 1 224 ? 16.406 -16.948 -26.747 1.00 56.12 224 PRO A C 1
ATOM 1690 O O . PRO A 1 224 ? 16.674 -15.948 -26.082 1.00 56.12 224 PRO A O 1
ATOM 1693 N N . VAL A 1 225 ? 15.181 -17.190 -27.214 1.00 58.12 225 VAL A N 1
ATOM 1694 C CA . VAL A 1 225 ? 14.015 -16.375 -26.863 1.00 58.12 225 VAL A CA 1
ATOM 1695 C C . VAL A 1 225 ? 13.710 -16.637 -25.389 1.00 58.12 225 VAL A C 1
ATOM 1697 O O . VAL A 1 225 ? 13.190 -17.695 -25.036 1.00 58.12 225 VAL A O 1
ATOM 1700 N N . GLN A 1 226 ? 14.085 -15.707 -24.511 1.00 62.03 226 GLN A N 1
ATOM 1701 C CA . GLN A 1 226 ? 13.769 -15.794 -23.085 1.00 62.03 226 GLN A CA 1
ATOM 1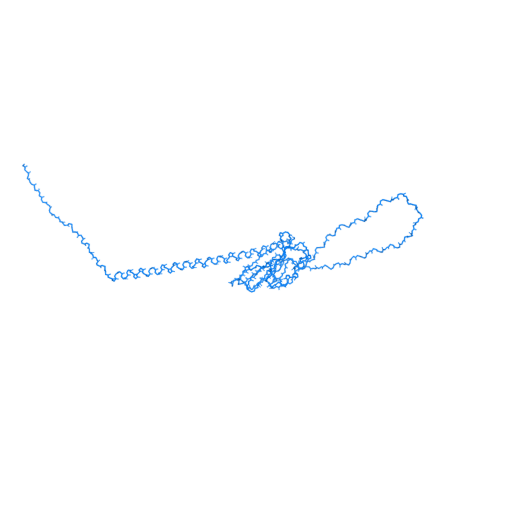702 C C . GLN A 1 226 ? 12.298 -15.463 -22.866 1.00 62.03 226 GLN A C 1
ATOM 1704 O O . GLN A 1 226 ? 11.928 -14.302 -22.782 1.00 62.03 226 GLN A O 1
ATOM 1709 N N . LEU A 1 227 ? 11.459 -16.487 -22.781 1.00 61.22 227 LEU A N 1
ATOM 1710 C CA . LEU A 1 227 ? 10.056 -16.350 -22.402 1.00 61.22 227 LEU A CA 1
ATOM 1711 C C . LEU A 1 227 ? 9.924 -15.678 -21.018 1.00 61.22 227 LEU A C 1
ATOM 1713 O O . LEU A 1 227 ? 10.514 -16.150 -20.046 1.00 61.22 227 LEU A O 1
ATOM 1717 N N . ARG A 1 228 ? 9.146 -14.594 -20.932 1.00 71.81 228 ARG A N 1
ATOM 1718 C CA . ARG A 1 228 ? 8.805 -13.864 -19.695 1.00 71.81 228 ARG A CA 1
ATOM 1719 C C . ARG A 1 228 ? 7.347 -14.102 -19.318 1.00 71.81 228 ARG A C 1
ATOM 1721 O O . ARG A 1 228 ? 6.536 -14.335 -20.201 1.00 71.81 228 ARG A O 1
ATOM 1728 N N . GLU A 1 229 ? 6.977 -14.019 -18.045 1.00 74.19 229 GLU A N 1
ATOM 1729 C CA . GLU A 1 229 ? 5.555 -14.089 -17.677 1.00 74.19 229 GLU A CA 1
ATOM 1730 C C . GLU A 1 229 ? 4.788 -12.852 -18.174 1.00 74.19 229 GLU A C 1
ATOM 1732 O O . GLU A 1 229 ? 5.279 -11.725 -18.085 1.00 74.19 229 GLU A O 1
ATOM 1737 N N . ALA A 1 230 ? 3.580 -13.071 -18.700 1.00 78.56 230 ALA A N 1
ATOM 1738 C CA . ALA A 1 230 ? 2.655 -12.010 -19.067 1.00 78.56 230 ALA A CA 1
ATOM 1739 C C . ALA A 1 230 ? 2.241 -11.209 -17.828 1.00 78.56 230 ALA A C 1
ATOM 1741 O O . ALA A 1 230 ? 2.011 -11.766 -16.748 1.00 78.56 230 ALA A O 1
ATOM 1742 N N . LEU A 1 231 ? 2.062 -9.902 -18.010 1.00 86.69 231 LEU A N 1
ATOM 1743 C CA . LEU A 1 231 ? 1.450 -9.073 -16.986 1.00 86.69 231 LEU A CA 1
ATOM 1744 C C . LEU A 1 231 ? -0.001 -9.528 -16.735 1.00 86.69 231 LEU A C 1
ATOM 1746 O O . LEU A 1 231 ? -0.727 -9.767 -17.702 1.00 86.69 231 LEU A O 1
ATOM 1750 N N . PRO A 1 232 ? -0.445 -9.650 -15.470 1.00 91.00 232 PRO A N 1
ATOM 1751 C CA . PRO A 1 232 ? -1.823 -10.028 -15.187 1.00 91.00 232 PRO A CA 1
ATOM 1752 C C . PRO A 1 232 ? -2.817 -8.925 -15.571 1.00 91.00 232 PRO A C 1
ATOM 1754 O O . PRO A 1 232 ? -2.475 -7.748 -15.621 1.00 91.00 232 PRO A O 1
ATOM 1757 N N . GLU A 1 233 ? -4.073 -9.308 -15.793 1.00 91.31 233 GLU A N 1
ATOM 1758 C CA . GLU A 1 233 ? -5.173 -8.388 -16.123 1.00 91.31 233 GLU A CA 1
ATOM 1759 C C . GLU A 1 233 ? -5.631 -7.591 -14.895 1.00 91.31 233 GLU A C 1
ATOM 1761 O O . GLU A 1 233 ? -6.115 -6.467 -15.002 1.00 91.31 233 GLU A O 1
ATOM 1766 N N . ALA A 1 234 ? -5.499 -8.173 -13.704 1.00 93.81 234 ALA A N 1
ATOM 1767 C CA . ALA A 1 234 ? -5.822 -7.520 -12.445 1.00 93.81 234 ALA A CA 1
ATOM 1768 C C . ALA A 1 234 ? -5.000 -8.097 -11.292 1.00 93.81 234 ALA A C 1
ATOM 1770 O O . ALA A 1 234 ? -4.551 -9.246 -11.326 1.00 93.81 234 ALA A O 1
ATOM 1771 N N . VAL A 1 235 ? -4.845 -7.298 -10.241 1.00 96.50 235 VAL A N 1
ATOM 1772 C CA . VAL A 1 235 ? -4.194 -7.680 -8.989 1.00 96.50 235 VAL A CA 1
ATOM 1773 C C . VAL A 1 235 ? -5.205 -7.563 -7.863 1.00 96.50 235 VAL A C 1
ATOM 1775 O O . VAL A 1 235 ? -5.831 -6.519 -7.686 1.00 96.50 235 VAL A O 1
ATOM 1778 N N . ARG A 1 236 ? -5.335 -8.627 -7.074 1.00 96.88 236 ARG A N 1
ATOM 1779 C CA . ARG A 1 236 ? -6.093 -8.629 -5.828 1.00 96.88 236 ARG A CA 1
ATOM 1780 C C . ARG A 1 236 ? -5.131 -8.651 -4.660 1.00 96.88 236 ARG A C 1
ATOM 1782 O O . ARG A 1 236 ? -4.301 -9.551 -4.540 1.00 96.88 236 ARG A O 1
ATOM 1789 N N . LEU A 1 237 ? -5.305 -7.681 -3.780 1.00 97.06 237 LEU A N 1
ATOM 1790 C CA . LEU A 1 237 ? -4.726 -7.644 -2.454 1.00 97.06 237 LEU A CA 1
ATOM 1791 C C . LEU A 1 237 ? -5.725 -8.206 -1.452 1.00 97.06 237 LEU A C 1
ATOM 1793 O O . LEU A 1 237 ? -6.856 -7.733 -1.385 1.00 97.06 237 LEU A O 1
ATOM 1797 N N . GLN A 1 238 ? -5.278 -9.146 -0.630 1.00 96.38 238 GLN A N 1
ATOM 1798 C CA . GLN A 1 238 ? -5.953 -9.530 0.599 1.00 96.38 238 GLN A CA 1
ATOM 1799 C C . GLN A 1 238 ? -4.997 -9.316 1.777 1.00 96.38 238 GLN A C 1
ATOM 1801 O O . GLN A 1 238 ? -3.874 -9.813 1.771 1.00 96.38 238 GLN A O 1
ATOM 1806 N N . ILE A 1 239 ? -5.421 -8.546 2.776 1.00 95.75 239 ILE A N 1
ATOM 1807 C CA . ILE A 1 239 ? -4.615 -8.232 3.962 1.00 95.75 239 ILE A CA 1
ATOM 1808 C C . ILE A 1 239 ? -5.521 -8.085 5.180 1.00 95.75 239 ILE A C 1
ATOM 1810 O O . ILE A 1 239 ? -6.605 -7.516 5.090 1.00 95.75 239 ILE A O 1
ATOM 1814 N N . THR A 1 240 ? -5.080 -8.562 6.337 1.00 95.25 240 THR A N 1
ATOM 1815 C CA . THR A 1 240 ? -5.729 -8.273 7.617 1.00 95.25 240 THR A CA 1
ATOM 1816 C C . THR A 1 240 ? -5.113 -7.020 8.227 1.00 95.25 240 THR A C 1
ATOM 1818 O O . THR A 1 240 ? -3.906 -6.981 8.444 1.00 95.25 240 THR A O 1
ATOM 1821 N N . LEU A 1 241 ? -5.932 -6.015 8.533 1.00 93.56 241 LEU A N 1
ATOM 1822 C CA . LEU A 1 241 ? -5.526 -4.768 9.187 1.00 93.56 241 LEU A CA 1
ATOM 1823 C C . LEU A 1 241 ? -6.402 -4.533 10.418 1.00 93.56 241 LEU A C 1
ATOM 1825 O O . LEU A 1 241 ? -7.625 -4.468 10.311 1.00 93.56 241 LEU A O 1
ATOM 1829 N N . GLY A 1 242 ? -5.794 -4.427 11.604 1.00 89.50 242 GLY A N 1
ATOM 1830 C CA . GLY A 1 242 ? -6.542 -4.210 12.852 1.00 89.50 242 GLY A CA 1
ATOM 1831 C C . GLY A 1 242 ? -7.586 -5.299 13.138 1.00 89.50 242 GLY A C 1
ATOM 1832 O O . GLY A 1 242 ? -8.657 -5.008 13.663 1.00 89.50 242 GLY A O 1
ATOM 1833 N N . GLY A 1 243 ? -7.305 -6.540 12.727 1.00 88.81 243 GLY A N 1
ATOM 1834 C CA . GLY A 1 243 ? -8.199 -7.692 12.892 1.00 88.81 243 GLY A CA 1
ATOM 1835 C C . GLY A 1 243 ? -9.305 -7.832 11.839 1.00 88.81 243 GLY A C 1
ATOM 1836 O O . GLY A 1 243 ? -10.064 -8.793 11.907 1.00 88.81 243 GLY A O 1
ATOM 1837 N N . GLN A 1 244 ? -9.401 -6.925 10.863 1.00 90.31 244 GLN A N 1
ATOM 1838 C CA . GLN A 1 244 ? -10.373 -7.007 9.767 1.00 90.31 244 GLN A CA 1
ATOM 1839 C C . GLN A 1 244 ? -9.689 -7.402 8.461 1.00 90.31 244 GLN A C 1
ATOM 1841 O O . GLN A 1 244 ? -8.635 -6.861 8.131 1.00 90.31 244 GLN A O 1
ATOM 1846 N N . VAL A 1 245 ? -10.293 -8.325 7.709 1.00 93.69 245 VAL A N 1
ATOM 1847 C CA . VAL A 1 245 ? -9.808 -8.701 6.375 1.00 93.69 245 VAL A CA 1
ATOM 1848 C C . VAL A 1 245 ? -10.270 -7.656 5.368 1.00 93.69 245 VAL A C 1
ATOM 1850 O O . VAL A 1 245 ? -11.463 -7.410 5.208 1.00 93.69 245 VAL A O 1
ATOM 1853 N N . LEU A 1 246 ? -9.314 -7.072 4.663 1.00 94.38 246 LEU A N 1
ATOM 1854 C CA . LEU A 1 246 ? -9.525 -6.161 3.557 1.00 94.38 246 LEU A CA 1
ATOM 1855 C C . LEU A 1 246 ? -9.166 -6.869 2.251 1.00 94.38 246 LEU A C 1
ATOM 1857 O O . LEU A 1 246 ? -8.089 -7.452 2.137 1.00 94.38 246 LEU A O 1
ATOM 1861 N N . THR A 1 247 ? -10.059 -6.783 1.266 1.00 95.88 247 THR A N 1
ATOM 1862 C CA . THR A 1 247 ? -9.811 -7.246 -0.106 1.00 95.88 247 THR A CA 1
ATOM 1863 C C . THR A 1 247 ? -9.934 -6.069 -1.066 1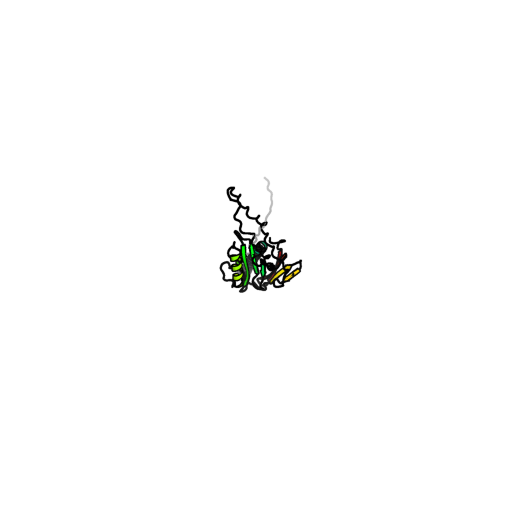.00 95.88 247 THR A C 1
ATOM 1865 O O . THR A 1 247 ? -10.912 -5.322 -0.997 1.00 95.88 247 THR A O 1
ATOM 1868 N N . ARG A 1 248 ? -8.950 -5.884 -1.949 1.00 95.44 248 ARG A N 1
ATOM 1869 C CA . ARG A 1 248 ? -8.934 -4.817 -2.955 1.00 95.44 248 ARG A CA 1
ATOM 1870 C C . ARG A 1 248 ? -8.473 -5.365 -4.298 1.00 95.44 248 ARG A C 1
ATOM 1872 O O . ARG A 1 248 ? -7.354 -5.856 -4.403 1.00 95.44 248 ARG A O 1
ATOM 1879 N N . ASP A 1 249 ? -9.308 -5.188 -5.313 1.00 95.81 249 ASP A N 1
ATOM 1880 C CA . ASP A 1 249 ? -9.026 -5.597 -6.688 1.00 95.81 249 ASP A CA 1
ATOM 1881 C C . ASP A 1 249 ? -8.729 -4.356 -7.535 1.00 95.81 249 ASP A C 1
ATOM 1883 O O . ASP A 1 249 ? -9.489 -3.385 -7.488 1.00 95.81 249 ASP A O 1
ATOM 1887 N N . ILE A 1 250 ? -7.638 -4.394 -8.301 1.00 95.06 250 ILE A N 1
ATOM 1888 C CA . ILE A 1 250 ? -7.212 -3.338 -9.226 1.00 95.06 250 ILE A CA 1
ATOM 1889 C C . ILE A 1 250 ? -7.021 -3.954 -10.605 1.00 95.06 250 ILE A C 1
ATOM 1891 O O . ILE A 1 250 ? -6.214 -4.868 -10.765 1.00 95.06 250 ILE A O 1
ATOM 1895 N N . ALA A 1 251 ? -7.748 -3.446 -11.597 1.00 93.25 251 ALA A N 1
ATOM 1896 C CA . ALA A 1 251 ? -7.521 -3.805 -12.989 1.00 93.25 251 ALA A CA 1
ATOM 1897 C C . ALA A 1 251 ? -6.251 -3.116 -13.499 1.00 93.25 251 ALA A C 1
ATOM 1899 O O . ALA A 1 251 ? -6.071 -1.912 -13.315 1.00 93.25 251 ALA A O 1
ATOM 1900 N N . LEU A 1 252 ? -5.387 -3.883 -14.150 1.00 88.75 252 LEU A N 1
ATOM 1901 C CA . LEU A 1 252 ? -4.260 -3.366 -14.907 1.00 88.75 252 LEU A CA 1
ATOM 1902 C C . LEU A 1 252 ? -4.761 -3.178 -16.344 1.00 88.75 252 LEU A C 1
ATOM 1904 O O . LEU A 1 252 ? -5.360 -4.083 -16.921 1.00 88.75 252 LEU A O 1
ATOM 1908 N N . GLY A 1 253 ? -4.615 -1.971 -16.897 1.00 71.38 253 GLY A N 1
ATOM 1909 C CA . GLY A 1 253 ? -5.099 -1.673 -18.248 1.00 71.38 253 GLY A CA 1
ATOM 1910 C C . GLY A 1 253 ? -4.526 -2.648 -19.289 1.00 71.38 253 GLY A C 1
ATOM 1911 O O . GLY A 1 253 ? -3.451 -3.212 -19.064 1.00 71.38 253 GLY A O 1
ATOM 1912 N N . PRO A 1 254 ? -5.216 -2.858 -20.427 1.00 56.97 254 PRO A N 1
ATOM 1913 C CA . PRO A 1 254 ? -4.739 -3.751 -21.474 1.00 56.97 254 PRO A CA 1
ATOM 1914 C C . PRO A 1 254 ? -3.372 -3.250 -21.929 1.00 56.97 254 PRO A C 1
ATOM 1916 O O . PRO A 1 254 ? -3.264 -2.171 -22.510 1.00 56.97 254 PRO A O 1
ATOM 1919 N N . SER A 1 255 ? -2.336 -4.025 -21.608 1.00 50.75 255 SER A N 1
ATOM 1920 C CA . SER A 1 255 ? -0.924 -3.707 -21.816 1.00 50.75 255 SER A CA 1
ATOM 1921 C C . SER A 1 255 ? -0.476 -2.399 -21.145 1.00 50.75 255 SER A C 1
ATOM 1923 O O . SER A 1 255 ? -0.563 -1.318 -21.730 1.00 50.75 255 SER A O 1
ATOM 1925 N N . ALA A 1 256 ? 0.093 -2.518 -19.938 1.00 41.16 256 ALA A N 1
ATOM 1926 C CA . ALA A 1 256 ? 1.099 -1.575 -19.448 1.00 41.16 256 ALA A CA 1
ATOM 1927 C C . ALA A 1 256 ? 2.269 -1.557 -20.452 1.00 41.16 256 ALA A C 1
ATOM 1929 O O . ALA A 1 256 ? 3.248 -2.283 -20.304 1.00 41.16 256 ALA A O 1
ATOM 1930 N N . SER A 1 257 ? 2.071 -0.803 -21.531 1.00 34.62 257 SER A N 1
ATOM 1931 C CA . SER A 1 257 ? 3.005 -0.561 -22.630 1.00 34.62 257 SER A CA 1
ATOM 1932 C C . SER A 1 257 ? 3.849 0.666 -22.317 1.00 34.62 257 SER A C 1
ATOM 1934 O O . SER A 1 257 ? 3.392 1.526 -21.522 1.00 34.62 257 SER A O 1
#

pLDDT: mean 81.59, std 18.04, range [34.62, 98.38]

Foldseek 3Di:
DDDDDDDDDYDDPDPPPPPPPPDDPVNVVVVVVVVVVVVVVVVVVVVVVVVVVVVVVVVVVQVVLVVVVVVVVLVQLQQQACPVLDAQWADPPFKIWHWGDDVPAIKIKIWGQDPQFTKIAIDDHDHDSVVVVVVVVVVVVDPQPDPRIDGRAGNKDDKFKWFADPNDIDGRPDDADWDFDDPDPPDDPDDPPDDDDDDPDDDPPDDDDDDPPDPDPPDPDPDPRPIDGDHGQKMWIWMQGPNDTDIDIHGHPDDSD